Protein AF-A0A5M9K2C5-F1 (afdb_monomer_lite)

Sequence (295 aa):
MLMHTDPINPYPIPSIAGYKVSGKRFQQTQELLQVNREETEKIHGMSKRRREQFPAIVEVIEGIICTVPNIKEVIFCGGGNREGVLYLKLPPEIQATHPLLLFPSTFHTNTNFNNPQHPQATTKQLAQILASALPAGHPTTALFTPEILRYIVAHTWDDMANVANVNAARALHAPISGPVAGMPGLTHDVIAVLSLTIIYLHSIRRMIQSRCQIPNTQHPTPNLPSPFLREPSTTTTPRGKSSQTFSIQQICIDVFICLLSSPLLFMPPTPHQTTPSSQIQSNLLQSNPTNPTNP

Secondary structure (DSSP, 8-state):
-TTTT-SSSS-SS--STT-EEEHHHHT-HHHHHHHHHH--S--TT--HHHHHHHHHHHHHHHHHHHH-----EEE--S--HHHHHHHHTS-HHHHTS-GGGGS--HHHHSS-TT-TTHHHHHHHHHHHHHHHHSPTT-GGGGG--HHHHHHHHHHTTTTTTS-HHHHHHHHHHHHHHSTTTT-TT--HHHHHHHHHHHHHHHHHHHHHHHHHS-----PPPPP------------------------HHHHHHHHHHHHTT-GGG--PPPP-------SSSSSSS--PPP-----

Structure (mmCIF, N/CA/C/O backbone):
data_AF-A0A5M9K2C5-F1
#
_entry.id   AF-A0A5M9K2C5-F1
#
loop_
_atom_site.group_PDB
_atom_site.id
_atom_site.type_symbol
_atom_site.label_atom_id
_atom_site.label_alt_id
_atom_site.label_comp_id
_atom_site.label_asym_id
_atom_site.label_entity_id
_atom_site.label_seq_id
_atom_site.pdbx_PDB_ins_code
_atom_site.Cartn_x
_atom_site.Cartn_y
_atom_site.Cartn_z
_atom_site.occupancy
_atom_site.B_iso_or_equiv
_atom_site.auth_seq_id
_atom_site.auth_comp_id
_atom_site.auth_asym_id
_atom_site.auth_atom_id
_atom_site.pdbx_PDB_model_num
ATOM 1 N N . MET A 1 1 ? -7.628 2.446 14.443 1.00 90.62 1 MET A N 1
ATOM 2 C CA . MET A 1 1 ? -7.232 1.683 15.642 1.00 90.62 1 MET A CA 1
ATOM 3 C C . MET A 1 1 ? -5.917 0.977 15.462 1.00 90.62 1 MET A C 1
ATOM 5 O O . MET A 1 1 ? -4.954 1.480 16.005 1.00 90.62 1 MET A O 1
ATOM 9 N N . LEU A 1 2 ? -5.836 -0.076 14.646 1.00 94.00 2 LEU A N 1
ATOM 10 C CA . LEU A 1 2 ? -4.597 -0.848 14.465 1.00 94.00 2 LEU A CA 1
ATOM 11 C C . LEU A 1 2 ? -3.354 0.026 14.221 1.00 94.00 2 LEU A C 1
ATOM 13 O O . LEU A 1 2 ? -2.423 -0.027 15.010 1.00 94.00 2 LEU A O 1
ATOM 17 N N . MET A 1 3 ? -3.420 0.916 13.229 1.00 93.56 3 MET A N 1
ATOM 18 C CA . MET A 1 3 ? -2.350 1.867 12.897 1.00 93.56 3 MET A CA 1
ATOM 19 C C . MET A 1 3 ? -2.035 2.897 14.000 1.00 93.56 3 MET A C 1
ATOM 21 O O . MET A 1 3 ? -0.926 3.403 14.072 1.00 93.56 3 MET A O 1
ATOM 25 N N . HIS A 1 4 ? -3.009 3.242 14.847 1.00 92.31 4 HIS A N 1
ATOM 26 C CA . HIS A 1 4 ? -2.806 4.174 15.964 1.00 92.31 4 HIS A CA 1
ATOM 27 C C . HIS A 1 4 ? -2.077 3.500 17.133 1.00 92.31 4 HIS A C 1
ATOM 29 O O . HIS A 1 4 ? -1.272 4.130 17.803 1.00 92.31 4 HIS A O 1
ATOM 35 N N . THR A 1 5 ? -2.332 2.206 17.328 1.00 92.62 5 THR A N 1
ATOM 36 C CA . THR A 1 5 ? -1.684 1.347 18.330 1.00 92.62 5 THR A CA 1
ATOM 37 C C . THR A 1 5 ? -0.504 0.563 17.749 1.00 92.62 5 THR A C 1
ATOM 39 O O . THR A 1 5 ? -0.174 -0.516 18.239 1.00 92.62 5 THR A O 1
ATOM 42 N N . ASP A 1 6 ? 0.046 1.017 16.625 1.00 93.75 6 ASP A N 1
ATOM 43 C CA . ASP A 1 6 ? 1.167 0.348 15.975 1.00 93.75 6 ASP A CA 1
ATOM 44 C C . ASP A 1 6 ? 2.430 0.497 16.844 1.00 93.75 6 ASP A C 1
ATOM 46 O O . ASP A 1 6 ? 2.604 1.547 17.472 1.00 93.75 6 ASP A O 1
ATOM 50 N N . PRO A 1 7 ? 3.331 -0.505 16.894 1.00 92.25 7 PRO A N 1
ATOM 51 C CA . PRO A 1 7 ? 4.611 -0.365 17.589 1.00 92.25 7 PRO A CA 1
ATOM 52 C C . PRO A 1 7 ? 5.427 0.849 17.124 1.00 92.25 7 PRO A C 1
ATOM 54 O O . PRO A 1 7 ? 6.207 1.403 17.898 1.00 92.25 7 PRO A O 1
ATOM 57 N N . ILE A 1 8 ? 5.249 1.270 15.867 1.00 91.50 8 ILE A N 1
ATOM 58 C CA . ILE A 1 8 ? 5.825 2.500 15.331 1.00 91.50 8 ILE A CA 1
ATOM 59 C C . ILE A 1 8 ? 4.834 3.647 15.567 1.00 91.50 8 ILE A C 1
ATOM 61 O O . ILE A 1 8 ? 3.869 3.813 14.820 1.00 91.50 8 ILE A O 1
ATOM 65 N N . ASN A 1 9 ? 5.097 4.464 16.591 1.00 88.88 9 ASN A N 1
ATOM 66 C CA . ASN A 1 9 ? 4.255 5.600 16.969 1.00 88.88 9 ASN A CA 1
ATOM 67 C C . ASN A 1 9 ? 5.093 6.890 17.152 1.00 88.88 9 ASN A C 1
ATOM 69 O O . ASN A 1 9 ? 5.994 6.897 17.993 1.00 88.88 9 ASN A O 1
ATOM 73 N N . PRO A 1 10 ? 4.823 7.985 16.410 1.00 89.06 10 PRO A N 1
ATOM 74 C CA . PRO A 1 10 ? 3.800 8.110 15.374 1.00 89.06 10 PRO A CA 1
ATOM 75 C C . PRO A 1 10 ? 4.134 7.286 14.129 1.00 89.06 10 PRO A C 1
ATOM 77 O O . PRO A 1 10 ? 5.285 7.206 13.701 1.00 89.06 10 PRO A O 1
ATOM 80 N N . TYR A 1 11 ? 3.102 6.704 13.520 1.00 93.12 11 TYR A N 1
ATOM 81 C CA . TYR A 1 11 ? 3.268 5.948 12.286 1.00 93.12 11 TYR A CA 1
ATOM 82 C C . TYR A 1 11 ? 3.654 6.891 11.122 1.00 93.12 11 TYR A C 1
ATOM 84 O O . TYR A 1 11 ? 2.969 7.895 10.904 1.00 93.12 11 TYR A O 1
ATOM 92 N N . PRO A 1 12 ? 4.723 6.603 10.352 1.00 91.88 12 PRO A N 1
ATOM 93 C CA . PRO A 1 12 ? 5.366 7.593 9.481 1.00 91.88 12 PRO A CA 1
ATOM 94 C C . PRO A 1 12 ? 4.590 7.934 8.201 1.00 91.88 12 PRO A C 1
ATOM 96 O O . PRO A 1 12 ? 4.759 9.024 7.659 1.00 91.88 12 PRO A O 1
ATOM 99 N N . ILE A 1 13 ? 3.753 7.020 7.699 1.00 92.62 13 ILE A N 1
ATOM 100 C CA . ILE A 1 13 ? 2.930 7.237 6.499 1.00 92.62 13 ILE A CA 1
ATOM 101 C C . ILE A 1 13 ? 1.477 7.391 6.953 1.00 92.62 13 ILE A C 1
ATOM 103 O O . ILE A 1 13 ? 0.856 6.377 7.255 1.00 92.62 13 ILE A O 1
ATOM 107 N N . PRO A 1 14 ? 0.907 8.610 7.015 1.00 89.50 14 PRO A N 1
ATOM 108 C CA . PRO A 1 14 ? -0.419 8.872 7.582 1.00 89.50 14 PRO A CA 1
ATOM 109 C C . PRO A 1 14 ? -1.556 8.536 6.595 1.00 89.50 14 PRO A C 1
ATOM 111 O O . PRO A 1 14 ? -2.478 9.319 6.385 1.00 89.50 14 PRO A O 1
ATOM 114 N N . SER A 1 15 ? -1.485 7.365 5.964 1.00 90.00 15 SER A N 1
ATOM 115 C CA . SER A 1 15 ? -2.512 6.814 5.080 1.00 90.00 15 SER A CA 1
ATOM 116 C C . SER A 1 15 ? -2.893 5.420 5.560 1.00 90.00 15 SER A C 1
ATOM 118 O O . SER A 1 15 ? -2.053 4.682 6.057 1.00 90.00 15 SER A O 1
ATOM 120 N N . ILE A 1 16 ? -4.161 5.036 5.415 1.00 90.75 16 ILE A N 1
ATOM 121 C CA . ILE A 1 16 ? -4.579 3.649 5.675 1.00 90.75 16 ILE A CA 1
ATOM 122 C C . ILE A 1 16 ? -4.303 2.739 4.468 1.00 90.75 16 ILE A C 1
ATOM 124 O O . ILE A 1 16 ? -4.243 1.521 4.603 1.00 90.75 16 ILE A O 1
ATOM 128 N N . ALA A 1 17 ? -4.162 3.324 3.278 1.00 92.31 17 ALA A N 1
ATOM 129 C CA . ALA A 1 17 ? -4.001 2.594 2.032 1.00 92.31 17 ALA A CA 1
ATOM 130 C C . ALA A 1 17 ? -2.600 1.981 1.951 1.00 92.31 17 ALA A C 1
ATOM 132 O O . ALA A 1 17 ? -1.614 2.709 1.900 1.00 92.31 17 ALA A O 1
ATOM 133 N N . GLY A 1 18 ? -2.529 0.651 1.923 1.00 92.88 18 GLY A N 1
ATOM 134 C CA . GLY A 1 18 ? -1.266 -0.082 1.958 1.00 92.88 18 GLY A CA 1
ATOM 135 C C . GLY A 1 18 ? -0.733 -0.328 3.373 1.00 92.88 18 GLY A C 1
ATOM 136 O O . GLY A 1 18 ? 0.334 -0.933 3.511 1.00 92.88 18 GLY A O 1
ATOM 137 N N . TYR A 1 19 ? -1.462 0.090 4.419 1.00 95.06 19 TYR A N 1
ATOM 138 C CA . TYR A 1 19 ? -1.146 -0.286 5.795 1.00 95.06 19 TYR A CA 1
ATOM 139 C C . TYR A 1 19 ? -1.334 -1.792 5.974 1.00 95.06 19 TYR A C 1
ATOM 141 O O . TYR A 1 19 ? -2.310 -2.374 5.497 1.00 95.06 19 TYR A O 1
ATOM 149 N N . LYS A 1 20 ? -0.392 -2.423 6.667 1.00 94.75 20 LYS A N 1
ATOM 150 C CA . LYS A 1 20 ? -0.266 -3.874 6.748 1.00 94.75 20 LYS A CA 1
ATOM 151 C C . LYS A 1 20 ? -0.064 -4.297 8.189 1.00 94.75 20 LYS A C 1
ATOM 153 O O . LYS A 1 20 ? 0.695 -3.664 8.917 1.00 94.75 20 LYS A O 1
ATOM 158 N N . VAL A 1 21 ? -0.733 -5.371 8.592 1.00 95.75 21 VAL A N 1
ATOM 159 C CA . VAL A 1 21 ? -0.671 -5.888 9.958 1.00 95.75 21 VAL A CA 1
ATOM 160 C C . VAL A 1 21 ? -0.713 -7.411 9.963 1.00 95.75 21 VAL A C 1
ATOM 162 O O . VAL A 1 21 ? -1.379 -8.030 9.133 1.00 95.75 21 VAL A O 1
ATOM 165 N N . SER A 1 22 ? -0.014 -8.034 10.913 1.00 95.94 22 SER A N 1
ATOM 166 C CA . SER A 1 22 ? -0.066 -9.490 11.069 1.00 95.94 22 SER A CA 1
ATOM 167 C C . SER A 1 22 ? -1.475 -9.955 11.443 1.00 95.94 22 SER A C 1
ATOM 169 O O . SER A 1 22 ? -2.203 -9.269 12.164 1.00 95.94 22 SER A O 1
ATOM 171 N N . GLY A 1 23 ? -1.844 -11.160 11.013 1.00 95.94 23 GLY A N 1
ATOM 172 C CA . GLY A 1 23 ? -3.128 -11.756 11.373 1.00 95.94 23 GLY A CA 1
ATOM 173 C C . GLY A 1 23 ? -3.291 -11.938 12.882 1.00 95.94 23 GLY A C 1
ATOM 174 O O . GLY A 1 23 ? -4.359 -11.661 13.411 1.00 95.94 23 GLY A O 1
ATOM 175 N N . LYS A 1 24 ? -2.204 -12.268 13.598 1.00 95.00 24 LYS A N 1
ATOM 176 C CA . LYS A 1 24 ? -2.200 -12.340 15.070 1.00 95.00 24 LYS A CA 1
ATOM 177 C C . LYS A 1 24 ? -2.639 -11.023 15.709 1.00 95.00 24 LYS A C 1
ATOM 179 O O . LYS A 1 24 ? -3.473 -11.035 16.603 1.00 95.00 24 LYS A O 1
ATOM 184 N N . ARG A 1 25 ? -2.104 -9.891 15.237 1.00 95.00 25 ARG A N 1
ATOM 185 C CA . ARG A 1 25 ? -2.480 -8.557 15.732 1.00 95.00 25 ARG A CA 1
ATOM 186 C C . ARG A 1 25 ? -3.894 -8.173 15.298 1.00 95.00 25 ARG A C 1
ATOM 188 O O . ARG A 1 25 ? -4.640 -7.601 16.083 1.00 95.00 25 ARG A O 1
ATOM 195 N N . PHE A 1 26 ? -4.284 -8.521 14.074 1.00 95.62 26 PHE A N 1
ATOM 196 C CA . PHE A 1 26 ? -5.637 -8.285 13.570 1.00 95.62 26 PHE A CA 1
ATOM 197 C C . PHE A 1 26 ? -6.718 -9.009 14.395 1.00 95.62 26 PHE A C 1
ATOM 199 O O . PHE A 1 26 ? -7.805 -8.471 14.578 1.00 95.62 26 PHE A O 1
ATOM 206 N N . GLN A 1 27 ? -6.399 -10.187 14.939 1.00 94.88 27 GLN A N 1
ATOM 207 C CA . GLN A 1 27 ? -7.296 -10.994 15.772 1.00 94.88 27 GLN A CA 1
ATOM 208 C C . GLN A 1 27 ? -7.480 -10.469 17.205 1.00 94.88 27 GLN A C 1
ATOM 210 O O . GLN A 1 27 ? -8.361 -10.944 17.915 1.00 94.88 27 GLN A O 1
ATOM 215 N N . GLN A 1 28 ? -6.694 -9.483 17.650 1.00 94.94 28 GLN A N 1
ATOM 216 C CA . GLN A 1 28 ? -6.790 -8.907 19.000 1.00 94.94 28 GLN A CA 1
ATOM 217 C C . GLN A 1 28 ? -7.938 -7.885 19.106 1.00 94.94 28 GLN A C 1
ATOM 219 O O . GLN A 1 28 ? -7.750 -6.742 19.520 1.00 94.94 28 GLN A O 1
ATOM 224 N N . THR A 1 29 ? -9.149 -8.283 18.718 1.00 95.25 29 THR A N 1
ATOM 225 C CA . THR A 1 29 ? -10.328 -7.405 18.631 1.00 95.25 29 THR A CA 1
ATOM 226 C C . THR A 1 29 ? -10.722 -6.788 19.972 1.00 95.25 29 THR A C 1
ATOM 228 O O . THR A 1 29 ? -11.057 -5.604 20.032 1.00 95.25 29 THR A O 1
ATOM 231 N N . GLN A 1 30 ? -10.611 -7.552 21.059 1.00 95.31 30 GLN A N 1
ATOM 232 C CA . GLN A 1 30 ? -10.948 -7.098 22.411 1.00 95.31 30 GLN A CA 1
ATOM 233 C C . GLN A 1 30 ? -10.037 -5.964 22.902 1.00 95.31 30 GLN A C 1
ATOM 235 O O . GLN A 1 30 ? -10.519 -4.998 23.495 1.00 95.31 30 GLN A O 1
ATOM 240 N N . GLU A 1 31 ? -8.743 -6.027 22.580 1.00 94.69 31 GLU A N 1
ATOM 241 C CA . GLU A 1 31 ? -7.795 -4.944 22.868 1.00 94.69 31 GLU A CA 1
ATOM 242 C C . GLU A 1 31 ? -8.171 -3.676 22.087 1.00 94.69 31 GLU A C 1
ATOM 244 O O . GLU A 1 31 ? -8.227 -2.584 22.647 1.00 94.69 31 GLU A O 1
ATOM 249 N N . LEU A 1 32 ? -8.525 -3.812 20.804 1.00 94.12 32 LEU A N 1
ATOM 250 C CA . LEU A 1 32 ? -8.940 -2.670 19.983 1.00 94.12 32 LEU A CA 1
ATOM 251 C C . LEU A 1 32 ? -10.232 -2.017 20.498 1.00 94.12 32 LEU A C 1
ATOM 253 O O . LEU A 1 32 ? -10.372 -0.793 20.429 1.00 94.12 32 LEU A O 1
ATOM 257 N N . LEU A 1 33 ? -11.180 -2.814 21.004 1.00 95.25 33 LEU A N 1
ATOM 258 C CA . LEU A 1 33 ? -12.396 -2.309 21.646 1.00 95.25 33 LEU A CA 1
ATOM 259 C C . LEU A 1 33 ? -12.082 -1.545 22.930 1.00 95.25 33 LEU A C 1
ATOM 261 O O . LEU A 1 33 ? -12.691 -0.503 23.174 1.00 95.25 33 LEU A O 1
ATOM 265 N N . GLN A 1 34 ? -11.151 -2.055 23.737 1.00 95.56 34 GLN A N 1
ATOM 266 C CA . GLN A 1 34 ? -10.700 -1.386 24.952 1.00 95.56 34 GLN A CA 1
ATOM 267 C C . GLN A 1 34 ? -10.079 -0.026 24.630 1.00 95.56 34 GLN A C 1
ATOM 269 O O . GLN A 1 34 ? -10.550 0.984 25.149 1.00 95.56 34 GLN A O 1
ATOM 274 N N . VAL A 1 35 ? -9.152 0.019 23.671 1.00 93.06 35 VAL A N 1
ATOM 275 C CA . VAL A 1 35 ? -8.555 1.274 23.190 1.00 93.06 35 VAL A CA 1
ATOM 276 C C . VAL A 1 35 ? -9.630 2.242 22.686 1.00 93.06 35 VAL A C 1
ATOM 278 O O . VAL A 1 35 ? -9.571 3.429 22.974 1.00 93.06 35 VAL A O 1
ATOM 281 N N . ASN A 1 36 ? -10.676 1.774 21.994 1.00 94.25 36 ASN A N 1
ATOM 282 C CA . ASN A 1 36 ? -11.760 2.662 21.542 1.00 94.25 36 ASN A CA 1
ATOM 283 C C . ASN A 1 36 ? -12.568 3.297 22.675 1.00 94.25 36 ASN A C 1
ATOM 285 O O . ASN A 1 36 ? -13.118 4.381 22.477 1.00 94.25 36 ASN A O 1
ATOM 289 N N . ARG A 1 37 ? -12.664 2.624 23.826 1.00 93.19 37 ARG A N 1
ATOM 290 C CA . ARG A 1 37 ? -13.353 3.144 25.013 1.00 93.19 37 ARG A CA 1
ATOM 291 C C . ARG A 1 37 ? -12.476 4.103 25.810 1.00 93.19 37 ARG A C 1
ATOM 293 O O . ARG A 1 37 ? -12.989 5.099 26.305 1.00 93.19 37 ARG A O 1
ATOM 300 N N . GLU A 1 38 ? -11.195 3.780 25.944 1.00 93.94 38 GLU A N 1
ATOM 301 C CA . GLU A 1 38 ? -10.252 4.518 26.789 1.00 93.94 38 GLU A CA 1
ATOM 302 C C . GLU A 1 38 ? -9.684 5.759 26.092 1.00 93.94 38 GLU A C 1
ATOM 304 O O . GLU A 1 38 ? -9.460 6.777 26.744 1.00 93.94 38 GLU A O 1
ATOM 309 N N . GLU A 1 39 ? -9.505 5.710 24.769 1.00 91.12 39 GLU A N 1
ATOM 310 C CA . GLU A 1 39 ? -8.891 6.800 24.016 1.00 91.12 39 GLU A CA 1
ATOM 311 C C . GLU A 1 39 ? -9.847 7.996 23.885 1.00 91.12 39 GLU A C 1
ATOM 313 O O . GLU A 1 39 ? -10.824 7.996 23.120 1.00 91.12 39 GLU A O 1
ATOM 318 N N . THR A 1 40 ? -9.564 9.054 24.639 1.00 86.31 40 THR A N 1
ATOM 319 C CA . THR A 1 40 ? -10.330 10.307 24.614 1.00 86.31 40 THR A CA 1
ATOM 320 C C . THR A 1 40 ? -9.865 11.240 23.498 1.00 86.31 40 THR A C 1
ATOM 322 O O . THR A 1 40 ? -10.685 11.982 22.943 1.00 86.31 40 THR A O 1
ATOM 325 N N . GLU A 1 41 ? -8.589 11.148 23.116 1.00 87.12 41 GLU A N 1
ATOM 326 C CA . GLU A 1 41 ? -7.946 12.008 22.129 1.00 87.12 41 GLU A CA 1
ATOM 327 C C . GLU A 1 41 ? -8.405 11.747 20.687 1.00 87.12 41 GLU A C 1
ATOM 329 O O . GLU A 1 41 ? -9.047 10.750 20.323 1.00 87.12 41 GLU A O 1
ATOM 334 N N . LYS A 1 42 ? -8.089 12.710 19.816 1.00 87.69 42 LYS A N 1
ATOM 335 C CA . LYS A 1 42 ? -8.415 12.620 18.393 1.00 87.69 42 LYS A CA 1
ATOM 336 C C . LYS A 1 42 ? -7.487 11.628 17.693 1.00 87.69 42 LYS A C 1
ATOM 338 O O . LYS A 1 42 ? -6.368 11.955 17.310 1.00 87.69 42 LYS A O 1
ATOM 343 N N . ILE A 1 43 ? -8.025 10.457 17.382 1.00 88.69 43 ILE A N 1
ATOM 344 C CA . ILE A 1 43 ? -7.345 9.463 16.549 1.00 88.69 43 ILE A CA 1
ATOM 345 C C . I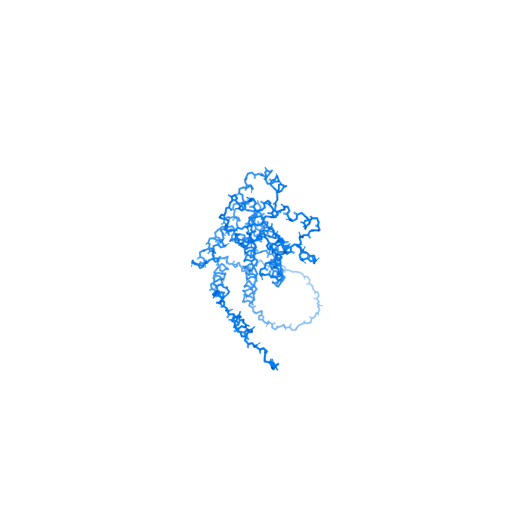LE A 1 43 ? -7.362 9.907 15.079 1.00 88.69 43 ILE A C 1
ATOM 347 O O . ILE A 1 43 ? -8.421 10.160 14.490 1.00 88.69 43 ILE A O 1
ATOM 351 N N . HIS A 1 44 ? -6.183 9.979 14.457 1.00 85.56 44 HIS A N 1
ATOM 352 C CA . HIS A 1 44 ? -6.056 10.322 13.041 1.00 85.56 44 HIS A CA 1
ATOM 353 C C . HIS A 1 44 ? -6.872 9.359 12.156 1.00 85.56 44 HIS A C 1
ATOM 355 O O . HIS A 1 44 ? -6.884 8.147 12.363 1.00 85.56 44 HIS A O 1
ATOM 361 N N . GLY A 1 45 ? -7.601 9.901 11.175 1.00 83.44 45 GLY A N 1
ATOM 362 C CA . GLY A 1 45 ? -8.442 9.107 10.271 1.00 83.44 45 GLY A CA 1
ATOM 363 C C . GLY A 1 45 ? -9.719 8.514 10.893 1.00 83.44 45 GLY A C 1
ATOM 364 O O . GLY A 1 45 ? -10.453 7.801 10.202 1.00 83.44 45 GLY A O 1
ATOM 365 N N . MET A 1 46 ? -10.040 8.809 12.159 1.00 88.31 46 MET A N 1
ATOM 366 C CA . MET A 1 46 ? -11.278 8.361 12.807 1.00 88.31 46 MET A CA 1
ATOM 367 C C . MET A 1 46 ? -12.152 9.532 13.261 1.00 88.31 46 MET A C 1
ATOM 369 O O . MET A 1 46 ? -11.828 10.262 14.192 1.00 88.31 46 MET A O 1
ATOM 373 N N . SER A 1 47 ? -13.309 9.694 12.614 1.00 90.25 47 SER A N 1
ATOM 374 C CA . SER A 1 47 ? -14.338 10.632 13.072 1.00 90.25 47 SER A CA 1
ATOM 375 C C . SER A 1 47 ? -15.092 10.087 14.287 1.00 90.25 47 SER A C 1
ATOM 377 O O . SER A 1 47 ? -15.099 8.878 14.527 1.00 90.25 47 SER A O 1
ATOM 379 N N . LYS A 1 48 ? -15.805 10.964 15.009 1.00 90.88 48 LYS A N 1
ATOM 380 C CA . LYS A 1 48 ? -16.688 10.566 16.120 1.00 90.88 48 LYS A CA 1
ATOM 381 C C . LYS A 1 48 ? -17.687 9.484 15.691 1.00 90.88 48 LYS A C 1
ATOM 383 O O . LYS A 1 48 ? -17.747 8.433 16.314 1.00 90.88 48 LYS A O 1
ATOM 388 N N . ARG A 1 49 ? -18.339 9.677 14.537 1.00 93.12 49 ARG A N 1
ATOM 389 C CA . ARG A 1 49 ? -19.252 8.687 13.941 1.00 93.12 49 ARG A CA 1
ATOM 390 C C . ARG A 1 49 ? -18.582 7.325 13.722 1.00 93.12 49 ARG A C 1
ATOM 392 O O . ARG A 1 49 ? -19.177 6.295 14.002 1.00 93.12 49 ARG A O 1
ATOM 399 N N . ARG A 1 50 ? -17.338 7.302 13.222 1.00 91.31 50 ARG A N 1
ATOM 400 C CA . ARG A 1 50 ? -16.601 6.046 12.996 1.00 91.31 50 ARG A CA 1
ATOM 401 C C . ARG A 1 50 ? -16.235 5.356 14.316 1.00 91.31 50 ARG A C 1
ATOM 403 O O . ARG A 1 50 ? -16.262 4.133 14.359 1.00 91.31 50 ARG A O 1
ATOM 410 N N . ARG A 1 51 ? -15.942 6.119 15.378 1.00 93.12 51 ARG A N 1
ATOM 411 C CA . ARG A 1 51 ? -15.710 5.579 16.732 1.00 93.12 51 ARG A CA 1
ATOM 412 C C . ARG A 1 51 ? -16.959 4.959 17.344 1.00 93.12 51 ARG A C 1
ATOM 414 O O . ARG A 1 51 ? -16.874 3.878 17.914 1.00 93.12 51 ARG A O 1
ATOM 421 N N . GLU A 1 52 ? -18.107 5.610 17.181 1.00 94.19 52 GLU A N 1
ATOM 422 C CA . GLU A 1 52 ? -19.405 5.103 17.652 1.00 94.19 52 GLU A CA 1
ATOM 423 C C . GLU A 1 52 ? -19.789 3.789 16.954 1.00 94.19 52 GLU A C 1
ATOM 425 O O . GLU A 1 52 ? -20.336 2.889 17.580 1.00 94.19 52 GLU A O 1
ATOM 430 N N . GLN A 1 53 ? -19.449 3.650 15.669 1.00 95.44 53 GLN A N 1
ATOM 431 C CA . GLN A 1 53 ? -19.703 2.441 14.877 1.00 95.44 53 GLN A CA 1
ATOM 432 C C . GLN A 1 53 ? -18.654 1.338 15.074 1.00 95.44 53 GLN A C 1
ATOM 434 O O . GLN A 1 53 ? -18.862 0.214 14.620 1.00 95.44 53 GLN A O 1
ATOM 439 N N . PHE A 1 54 ? -17.527 1.634 15.726 1.00 94.94 54 PHE A N 1
ATOM 440 C CA . PHE A 1 54 ? -16.405 0.704 15.842 1.00 94.94 54 PHE A CA 1
ATOM 441 C C . PHE A 1 54 ? -16.774 -0.643 16.492 1.00 94.94 54 PHE A C 1
ATOM 443 O O . PHE A 1 54 ? -16.340 -1.662 15.959 1.00 94.94 54 PHE A O 1
ATOM 450 N N . PRO A 1 55 ? -17.623 -0.709 17.540 1.00 96.19 55 PRO A N 1
ATOM 451 C CA . PRO A 1 55 ? -18.062 -1.990 18.095 1.00 96.19 55 PRO A CA 1
ATOM 452 C C . PRO A 1 55 ? -18.781 -2.888 17.080 1.00 96.19 55 PRO A C 1
ATOM 454 O O . PRO A 1 55 ? -18.493 -4.075 17.002 1.00 96.19 55 PRO A O 1
ATOM 457 N N . ALA A 1 56 ? -19.644 -2.316 16.234 1.00 97.00 56 ALA A N 1
ATOM 458 C CA . ALA A 1 56 ? -20.323 -3.073 15.182 1.00 97.00 56 ALA A CA 1
ATOM 459 C C . ALA A 1 56 ? -19.351 -3.554 14.090 1.00 97.00 56 ALA A C 1
ATOM 461 O O . ALA A 1 56 ? -19.526 -4.630 13.529 1.00 97.00 56 ALA A O 1
ATOM 462 N N . ILE A 1 57 ? -18.308 -2.770 13.794 1.00 94.38 57 ILE A N 1
ATOM 463 C CA . ILE A 1 57 ? -17.245 -3.180 12.864 1.00 94.38 57 ILE A CA 1
ATOM 464 C C . ILE A 1 57 ? -16.475 -4.378 13.430 1.00 94.38 57 ILE A C 1
ATOM 466 O O . ILE A 1 57 ? -16.151 -5.297 12.681 1.00 94.38 57 ILE A O 1
ATOM 470 N N . VAL A 1 58 ? -16.191 -4.376 14.735 1.00 96.25 58 VAL A N 1
ATOM 471 C CA . VAL A 1 58 ? -15.488 -5.479 15.397 1.00 96.25 58 VAL A CA 1
ATOM 472 C C . VAL A 1 58 ? -16.288 -6.776 15.325 1.00 96.25 58 VAL A C 1
ATOM 474 O O . VAL A 1 58 ? -15.706 -7.786 14.953 1.00 96.25 58 VAL A O 1
ATOM 477 N N . GLU A 1 59 ? -17.601 -6.741 15.550 1.00 97.12 59 GLU A N 1
ATOM 478 C CA . GLU A 1 59 ? -18.467 -7.925 15.420 1.00 97.12 59 GLU A CA 1
ATOM 479 C C . GLU A 1 59 ? -18.350 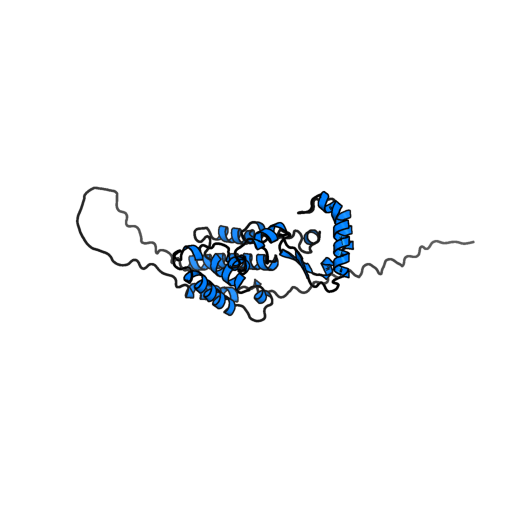-8.580 14.030 1.00 97.12 59 GLU A C 1
ATOM 481 O O . GLU A 1 59 ? -18.192 -9.792 13.888 1.00 97.12 59 GLU A O 1
ATOM 486 N N . VAL A 1 60 ? -18.344 -7.763 12.970 1.00 96.56 60 VAL A N 1
ATOM 487 C CA . VAL A 1 60 ? -18.156 -8.255 11.595 1.00 96.56 60 VAL A CA 1
ATOM 488 C C . VAL A 1 60 ? -16.765 -8.868 11.411 1.00 96.56 60 VAL A C 1
ATOM 490 O O . VAL A 1 60 ? -16.627 -9.909 10.768 1.00 96.56 60 VAL A O 1
ATOM 493 N N . ILE A 1 61 ? -15.728 -8.238 11.970 1.00 95.19 61 ILE A N 1
ATOM 494 C CA . ILE A 1 61 ? -14.355 -8.753 11.914 1.00 95.19 61 ILE A CA 1
ATOM 495 C C . ILE A 1 61 ? -14.245 -10.092 12.653 1.00 95.19 61 ILE A C 1
ATOM 497 O O . ILE A 1 61 ? -13.601 -11.005 12.139 1.00 95.19 61 ILE A O 1
ATOM 501 N N . GLU A 1 62 ? -14.894 -10.244 13.806 1.00 96.00 62 GLU A N 1
ATOM 502 C CA . GLU A 1 62 ? -14.936 -11.505 14.553 1.00 96.00 62 GLU A CA 1
ATOM 503 C C . GLU A 1 62 ? -15.612 -12.609 13.730 1.00 96.00 62 GLU A C 1
ATOM 505 O O . GLU A 1 62 ? -15.041 -13.690 13.585 1.00 96.00 62 GLU A O 1
ATOM 510 N N . GLY A 1 63 ? -16.730 -12.312 13.058 1.00 96.88 63 GLY A N 1
ATOM 511 C CA . GLY A 1 63 ? -17.352 -13.239 12.105 1.00 96.88 63 GLY A CA 1
ATOM 512 C C . GLY A 1 63 ? -16.417 -13.660 10.959 1.00 96.88 63 GLY A C 1
ATOM 513 O O . GLY A 1 63 ? -16.363 -14.840 10.592 1.00 96.88 63 GLY A O 1
ATOM 514 N N . ILE A 1 64 ? -15.622 -12.725 10.420 1.00 95.06 64 ILE A N 1
ATOM 515 C CA . ILE A 1 64 ? -14.605 -13.021 9.394 1.00 95.06 64 ILE A CA 1
ATOM 516 C C . ILE A 1 64 ? -13.511 -13.931 9.958 1.00 95.06 64 ILE A C 1
ATOM 518 O O . ILE A 1 64 ? -13.148 -14.907 9.305 1.00 95.06 64 ILE A O 1
ATOM 522 N N . ILE A 1 65 ? -13.002 -13.645 11.158 1.00 95.25 65 ILE A N 1
ATOM 523 C CA . ILE A 1 65 ? -11.963 -14.448 11.819 1.00 95.25 65 ILE A CA 1
ATOM 524 C C . ILE A 1 65 ? -12.471 -15.869 12.093 1.00 95.25 65 ILE A C 1
ATOM 526 O O . ILE A 1 65 ? -11.746 -16.831 11.846 1.00 95.25 65 ILE A O 1
ATOM 530 N N . CYS A 1 66 ? -13.721 -16.022 12.541 1.00 95.31 66 CYS A N 1
ATOM 531 C CA . CYS A 1 66 ? -14.343 -17.332 12.740 1.00 95.31 66 CYS A CA 1
ATOM 532 C C . CYS A 1 66 ? -14.466 -18.121 11.429 1.00 95.31 66 CYS A C 1
ATOM 534 O O . CYS A 1 66 ? -14.278 -19.335 11.418 1.00 95.31 66 CYS A O 1
ATOM 536 N N . THR A 1 67 ? -14.758 -17.434 10.323 1.00 96.56 67 THR A N 1
ATOM 537 C CA . THR A 1 67 ? -14.914 -18.061 9.000 1.00 96.56 67 THR A CA 1
ATOM 538 C C . THR A 1 67 ? -13.563 -18.393 8.356 1.00 96.56 67 THR A C 1
ATOM 540 O O . THR A 1 67 ? -13.426 -19.401 7.664 1.00 96.56 67 THR A O 1
ATOM 543 N N . VAL A 1 68 ? -12.548 -17.556 8.585 1.00 93.94 68 VAL A N 1
ATOM 544 C CA . VAL A 1 68 ? -11.198 -17.685 8.025 1.00 93.94 68 VAL A CA 1
ATOM 545 C C . VAL A 1 68 ? -10.182 -17.627 9.174 1.00 93.94 68 VAL A C 1
ATOM 547 O O . VAL A 1 68 ? -9.605 -16.574 9.440 1.00 93.94 68 VAL A O 1
ATOM 550 N N . PRO A 1 69 ? -9.916 -18.749 9.867 1.00 86.31 69 PRO A N 1
ATOM 551 C CA . PRO A 1 69 ? -9.099 -18.732 11.084 1.00 86.31 69 PRO A CA 1
ATOM 552 C C . PRO A 1 69 ? -7.603 -18.499 10.815 1.00 86.31 69 PRO A C 1
ATOM 554 O O . PRO A 1 69 ? -6.888 -17.943 11.647 1.00 86.31 69 PRO A O 1
ATOM 557 N N . ASN A 1 70 ? -7.112 -18.882 9.632 1.00 93.75 70 ASN A N 1
ATOM 558 C CA . ASN A 1 70 ? -5.686 -18.866 9.286 1.00 93.75 70 ASN A CA 1
ATOM 559 C C . ASN A 1 70 ? -5.257 -17.591 8.539 1.00 93.75 70 ASN A C 1
ATOM 561 O O . ASN A 1 70 ? -4.570 -17.655 7.515 1.00 93.75 70 ASN A O 1
ATOM 565 N N . ILE A 1 71 ? -5.659 -16.421 9.038 1.00 95.50 71 ILE A N 1
ATOM 566 C CA . ILE A 1 71 ? -5.224 -15.130 8.487 1.00 95.50 71 ILE A CA 1
ATOM 567 C C . ILE A 1 71 ? -3.747 -14.928 8.837 1.00 95.50 71 ILE A C 1
ATOM 569 O O . ILE A 1 71 ? -3.381 -14.831 10.006 1.00 95.50 71 ILE A O 1
ATOM 573 N N . LYS A 1 72 ? -2.878 -14.859 7.824 1.00 95.88 72 LYS A N 1
ATOM 574 C CA . LYS A 1 72 ? -1.446 -14.569 8.020 1.00 95.88 72 LYS A CA 1
ATOM 575 C C . LYS A 1 72 ? -1.190 -13.075 8.176 1.00 95.88 72 LYS A C 1
ATOM 577 O O . LYS A 1 72 ? -0.426 -12.657 9.043 1.00 95.88 72 LYS A O 1
ATOM 582 N N . GLU A 1 73 ? -1.843 -12.284 7.340 1.00 95.38 73 GLU A N 1
ATOM 583 C CA . GLU A 1 73 ? -1.615 -10.854 7.201 1.00 95.38 73 GLU A CA 1
ATOM 584 C C . GLU A 1 73 ? -2.872 -10.191 6.639 1.00 95.38 73 GLU A C 1
ATOM 586 O O . GLU A 1 73 ? -3.611 -10.805 5.868 1.00 95.38 73 GLU A O 1
ATOM 591 N N . VAL A 1 74 ? -3.105 -8.943 7.036 1.00 95.56 74 VAL A N 1
ATOM 592 C CA . VAL A 1 74 ? -4.180 -8.096 6.522 1.00 95.56 74 VAL A CA 1
ATOM 593 C C . VAL A 1 74 ? -3.565 -6.825 5.961 1.00 95.56 74 VAL A C 1
ATOM 595 O O . VAL A 1 74 ? -2.799 -6.143 6.643 1.00 95.56 74 VAL A O 1
ATOM 598 N N . ILE A 1 75 ? -3.924 -6.507 4.719 1.00 94.81 75 ILE A N 1
ATOM 599 C CA . ILE A 1 75 ? -3.524 -5.280 4.032 1.00 94.81 75 ILE A CA 1
ATOM 600 C C . ILE A 1 75 ? -4.777 -4.433 3.834 1.00 94.81 75 ILE A C 1
ATOM 602 O O . ILE A 1 75 ? -5.761 -4.881 3.246 1.00 94.81 75 ILE A O 1
ATOM 606 N N . PHE A 1 76 ? -4.744 -3.203 4.330 1.00 93.75 76 PHE A N 1
ATOM 607 C CA . PHE A 1 76 ? -5.844 -2.263 4.201 1.00 93.75 76 PHE A CA 1
ATOM 608 C C . PHE A 1 76 ? -5.784 -1.559 2.846 1.00 93.75 76 PHE A C 1
ATOM 610 O O . PHE A 1 76 ? -4.751 -1.032 2.433 1.00 93.75 76 PHE A O 1
ATOM 617 N N . CYS A 1 77 ? -6.913 -1.535 2.145 1.00 90.44 77 CYS A N 1
ATOM 618 C CA . CYS A 1 77 ? -7.053 -0.832 0.878 1.00 90.44 77 CYS A CA 1
ATOM 619 C C . CYS A 1 77 ? -7.581 0.596 1.092 1.00 90.44 77 CYS A C 1
ATOM 621 O O . CYS A 1 77 ? -8.371 0.859 1.998 1.00 90.44 77 CYS A O 1
ATOM 623 N N . GLY A 1 78 ? -7.128 1.529 0.248 1.00 85.62 78 GLY A N 1
ATOM 624 C CA . GLY A 1 78 ? -7.664 2.895 0.195 1.00 85.62 78 GLY A CA 1
ATOM 625 C C . GLY A 1 78 ? -8.861 3.058 -0.743 1.00 85.62 78 GLY A C 1
ATOM 626 O O . GLY A 1 78 ? -9.652 3.980 -0.568 1.00 85.62 78 GLY A O 1
ATOM 627 N N . GLY A 1 79 ? -8.981 2.174 -1.738 1.00 86.69 79 GLY A N 1
ATOM 628 C CA . GLY A 1 79 ? -10.085 2.159 -2.695 1.00 86.69 79 GLY A CA 1
ATOM 629 C C . GLY A 1 79 ? -11.246 1.286 -2.227 1.00 86.69 79 GLY A C 1
ATOM 630 O O . GLY A 1 79 ? -11.071 0.372 -1.425 1.00 86.69 79 GLY A O 1
ATOM 631 N N . GLY A 1 80 ? -12.434 1.556 -2.753 1.00 90.81 80 GLY A N 1
ATOM 632 C CA . GLY A 1 80 ? -13.633 0.761 -2.533 1.00 90.81 80 GLY A CA 1
ATOM 633 C C . GLY A 1 80 ? -14.459 0.627 -3.808 1.00 90.81 80 GLY A C 1
ATOM 634 O O . GLY A 1 80 ? -13.945 0.637 -4.926 1.00 90.81 80 GLY A O 1
ATOM 635 N N . ASN A 1 81 ? -15.777 0.508 -3.645 1.00 94.88 81 ASN A N 1
ATOM 636 C CA . ASN A 1 81 ? -16.681 0.218 -4.761 1.00 94.88 81 ASN A CA 1
ATOM 637 C C . ASN A 1 81 ? -16.653 1.287 -5.862 1.00 94.88 81 ASN A C 1
ATOM 639 O O . ASN A 1 81 ? -16.833 0.960 -7.031 1.00 94.88 81 ASN A O 1
ATOM 643 N N . ARG A 1 82 ? -16.423 2.560 -5.518 1.00 94.56 82 ARG A N 1
ATOM 644 C CA . ARG A 1 82 ? -16.381 3.646 -6.512 1.00 94.56 82 ARG A CA 1
ATOM 645 C C . ARG A 1 82 ? -15.183 3.492 -7.439 1.00 94.56 82 ARG A C 1
ATOM 647 O O . ARG A 1 82 ? -15.335 3.567 -8.653 1.00 94.56 82 ARG A O 1
ATOM 654 N N . GLU A 1 83 ? -14.018 3.236 -6.861 1.00 92.00 83 GLU A N 1
ATOM 655 C CA . GLU A 1 83 ? -12.776 2.978 -7.577 1.00 92.00 83 GLU A CA 1
ATOM 656 C C . GLU A 1 83 ? -12.898 1.692 -8.405 1.00 92.00 83 GLU A C 1
ATOM 658 O O . GLU A 1 83 ? -12.488 1.680 -9.562 1.00 92.00 83 GLU A O 1
ATOM 663 N N . GLY A 1 84 ? -13.559 0.658 -7.873 1.00 93.25 84 GLY A N 1
ATOM 664 C CA . GLY A 1 84 ? -13.874 -0.567 -8.615 1.00 93.25 84 GLY A CA 1
ATOM 665 C C . GLY A 1 84 ? -14.750 -0.317 -9.848 1.00 93.25 84 GLY A C 1
ATOM 666 O O . GLY A 1 84 ? -14.431 -0.782 -10.937 1.00 93.25 84 GLY A O 1
ATOM 667 N N . VAL A 1 85 ? -15.817 0.479 -9.722 1.00 96.25 85 VAL A N 1
ATOM 668 C CA . VAL A 1 85 ? -16.675 0.843 -10.866 1.00 96.25 85 VAL A CA 1
ATOM 669 C C . VAL A 1 85 ? -15.912 1.667 -11.905 1.00 96.25 85 VAL A C 1
ATOM 671 O O . VAL A 1 85 ? -16.125 1.483 -13.101 1.00 96.25 85 VAL A O 1
ATOM 674 N N . LEU A 1 86 ? -15.026 2.570 -11.478 1.00 93.88 86 LEU A N 1
ATOM 675 C CA . LEU A 1 86 ? -14.170 3.321 -12.400 1.00 93.88 86 LEU A CA 1
ATOM 676 C C . LEU A 1 86 ? -13.171 2.407 -13.114 1.00 93.88 86 LEU A C 1
ATOM 678 O O . LEU A 1 86 ? -12.999 2.544 -14.321 1.00 93.88 86 LEU A O 1
ATOM 682 N N . TYR A 1 87 ? -12.576 1.450 -12.400 1.00 93.31 87 TYR A N 1
ATOM 683 C CA . TYR A 1 87 ? -11.667 0.462 -12.976 1.00 93.31 87 TYR A CA 1
ATOM 684 C C . TYR A 1 87 ? -12.344 -0.358 -14.082 1.00 93.31 87 TYR A C 1
ATOM 686 O O . TYR A 1 87 ? -11.778 -0.507 -15.161 1.00 93.31 87 TYR A O 1
ATOM 694 N N . LEU A 1 88 ? -13.595 -0.784 -13.874 1.00 94.94 88 LEU A N 1
ATOM 695 C CA . LEU A 1 88 ? -14.374 -1.526 -14.877 1.00 94.94 88 LEU A CA 1
ATOM 696 C C . LEU A 1 88 ? -14.669 -0.727 -16.158 1.00 94.94 88 LEU A C 1
ATOM 698 O O . LEU A 1 88 ? -14.996 -1.320 -17.183 1.00 94.94 88 LEU A O 1
ATOM 702 N N . LYS A 1 89 ? -14.572 0.607 -16.115 1.00 96.12 89 LYS A N 1
ATOM 703 C CA . LYS A 1 89 ? -14.756 1.478 -17.287 1.00 96.12 89 LYS A CA 1
ATOM 704 C C . LYS A 1 89 ? -13.470 1.705 -18.083 1.00 96.12 89 LYS A C 1
ATOM 706 O O . LYS A 1 89 ? -13.533 2.310 -19.151 1.00 96.12 89 LYS A O 1
ATOM 711 N N . LEU A 1 90 ? -12.314 1.286 -17.568 1.00 94.31 90 LEU A N 1
ATOM 712 C CA . LEU A 1 90 ? -11.040 1.454 -18.263 1.00 94.31 90 LEU A CA 1
ATOM 713 C C . LEU A 1 90 ? -10.940 0.493 -19.460 1.00 94.31 90 LEU A C 1
ATOM 715 O O . LEU A 1 90 ? -11.521 -0.591 -19.415 1.00 94.31 90 LEU A O 1
ATOM 719 N N . PRO A 1 91 ? -10.177 0.833 -20.512 1.00 95.94 91 PRO A N 1
ATOM 720 C CA . PRO A 1 91 ? -9.856 -0.116 -21.575 1.00 95.94 91 PRO A CA 1
ATOM 721 C C . PRO A 1 91 ? -9.159 -1.376 -21.022 1.00 95.94 91 PRO A C 1
ATOM 723 O O . PRO A 1 91 ? -8.369 -1.250 -20.076 1.00 95.94 91 PRO A O 1
ATOM 726 N N . PRO A 1 92 ? -9.399 -2.576 -21.589 1.00 94.06 92 PRO A N 1
ATOM 727 C CA . PRO A 1 92 ? -8.799 -3.825 -21.109 1.00 94.06 92 PRO A CA 1
ATOM 728 C C . PRO A 1 92 ? -7.268 -3.787 -21.022 1.00 94.06 92 PRO A C 1
ATOM 730 O O . PRO A 1 92 ? -6.680 -4.357 -20.104 1.00 94.06 92 PRO A O 1
ATOM 733 N N . GLU A 1 93 ? -6.613 -3.069 -21.934 1.00 91.44 93 GLU A N 1
ATOM 734 C CA . GLU A 1 93 ? -5.156 -2.923 -21.968 1.00 91.44 93 GLU A CA 1
ATOM 735 C C . GLU A 1 93 ? -4.639 -2.172 -20.733 1.00 91.44 93 GLU A C 1
ATOM 737 O O . GLU A 1 93 ? -3.616 -2.538 -20.150 1.00 91.44 93 GLU A O 1
ATOM 742 N N . ILE A 1 94 ? -5.369 -1.142 -20.295 1.00 90.25 94 ILE A N 1
ATOM 743 C CA . ILE A 1 94 ? -5.035 -0.365 -19.096 1.00 90.25 94 ILE A CA 1
ATOM 744 C C . ILE A 1 94 ? -5.342 -1.174 -17.836 1.00 90.25 94 ILE A C 1
ATOM 746 O O . ILE A 1 94 ? -4.545 -1.158 -16.902 1.00 90.25 94 ILE A O 1
ATOM 750 N N . GLN A 1 95 ? -6.446 -1.929 -17.823 1.00 91.25 95 GLN A N 1
ATOM 7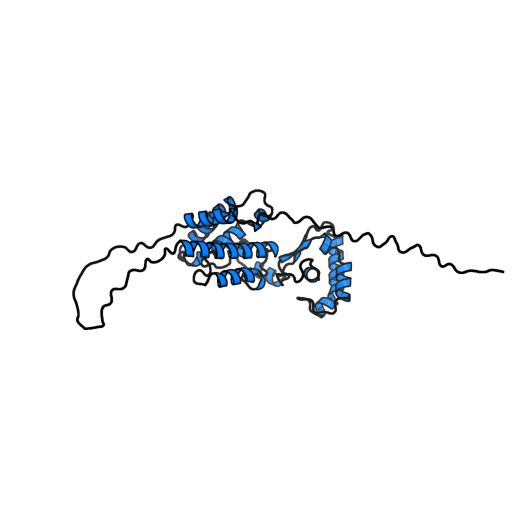51 C CA . GLN A 1 95 ? -6.786 -2.819 -16.707 1.00 91.25 95 GLN A CA 1
ATOM 752 C C . GLN A 1 95 ? -5.704 -3.881 -16.463 1.00 91.25 95 GLN A C 1
ATOM 754 O O . GLN A 1 95 ? -5.388 -4.175 -15.309 1.00 91.25 95 GLN A O 1
ATOM 759 N N . ALA A 1 96 ? -5.115 -4.419 -17.535 1.00 89.38 96 ALA A N 1
ATOM 760 C CA . ALA A 1 96 ? -4.038 -5.406 -17.477 1.00 89.38 96 ALA A CA 1
ATOM 761 C C . ALA A 1 96 ? -2.654 -4.804 -17.154 1.00 89.38 96 ALA A C 1
ATOM 763 O O . ALA A 1 96 ? -1.692 -5.544 -16.939 1.00 89.38 96 ALA A O 1
ATOM 764 N N . THR A 1 97 ? -2.527 -3.475 -17.127 1.00 88.69 97 THR A N 1
ATOM 765 C CA . THR A 1 97 ? -1.255 -2.795 -16.872 1.00 88.69 97 THR A CA 1
ATOM 766 C C . THR A 1 97 ? -1.081 -2.508 -15.384 1.00 88.69 97 THR A C 1
ATOM 768 O O . THR A 1 97 ? -1.973 -1.982 -14.723 1.00 88.69 97 THR A O 1
ATOM 771 N N . HIS A 1 98 ? 0.105 -2.803 -14.845 1.00 88.38 98 HIS A N 1
ATOM 772 C CA . HIS A 1 98 ? 0.420 -2.466 -13.460 1.00 88.38 98 HIS A CA 1
ATOM 773 C C . HIS A 1 98 ? 0.367 -0.936 -13.249 1.00 88.38 98 HIS A C 1
ATOM 775 O O . HIS A 1 98 ? 1.067 -0.213 -13.967 1.00 88.38 98 HIS A O 1
ATOM 781 N N . PRO A 1 99 ? -0.373 -0.420 -12.245 1.00 89.00 99 PRO A N 1
ATOM 782 C CA . PRO A 1 99 ? -0.661 1.012 -12.107 1.00 89.00 99 PRO A CA 1
ATOM 783 C C . PRO A 1 99 ? 0.591 1.888 -11.984 1.00 89.00 99 PRO A C 1
ATOM 785 O O . PRO A 1 99 ? 0.621 2.976 -12.550 1.00 89.00 99 PRO A O 1
ATOM 788 N N . LEU A 1 100 ? 1.657 1.396 -11.334 1.00 87.44 100 LEU A N 1
ATOM 789 C CA . LEU A 1 100 ? 2.949 2.101 -11.276 1.00 87.44 100 LEU A CA 1
ATOM 790 C C . LEU A 1 100 ? 3.476 2.543 -12.648 1.00 87.44 100 LEU A C 1
ATOM 792 O O . LEU A 1 100 ? 4.097 3.591 -12.764 1.00 87.44 100 LEU A O 1
ATOM 796 N N . LEU A 1 101 ? 3.254 1.747 -13.691 1.00 86.69 101 LEU A N 1
ATOM 797 C CA . LEU A 1 101 ? 3.837 1.987 -15.012 1.00 86.69 101 LEU A CA 1
ATOM 798 C C . LEU A 1 101 ? 3.064 3.024 -15.827 1.00 86.69 101 LEU A C 1
ATOM 800 O O . LEU A 1 101 ? 3.538 3.452 -16.877 1.00 86.69 101 LEU A O 1
ATOM 804 N N . LEU A 1 102 ? 1.874 3.398 -15.356 1.00 85.69 102 LEU A N 1
ATOM 805 C CA . LEU A 1 102 ? 1.022 4.399 -15.986 1.00 85.69 102 LEU A CA 1
ATOM 806 C C . LEU A 1 102 ? 1.414 5.825 -15.578 1.00 85.69 102 LEU A C 1
ATOM 808 O O . LEU A 1 102 ? 0.910 6.779 -16.171 1.00 85.69 102 LEU A O 1
ATOM 812 N N . PHE A 1 103 ? 2.303 5.988 -14.590 1.00 83.25 103 PHE A N 1
ATOM 813 C CA . PHE A 1 103 ? 2.788 7.309 -14.208 1.00 83.25 103 PHE A CA 1
ATOM 814 C C . PHE A 1 103 ? 3.650 7.918 -15.319 1.00 83.25 103 PHE A C 1
ATOM 816 O O . PHE A 1 103 ? 4.552 7.254 -15.842 1.00 83.25 103 PHE A O 1
ATOM 823 N N . PRO A 1 104 ? 3.379 9.179 -15.699 1.00 77.69 104 PRO A N 1
ATOM 824 C CA . PRO A 1 104 ? 4.193 9.871 -16.679 1.00 77.69 104 PRO A CA 1
ATOM 825 C C . PRO A 1 104 ? 5.570 10.164 -16.082 1.00 77.69 104 PRO A C 1
ATOM 827 O O . PRO A 1 104 ? 5.662 10.695 -14.978 1.00 77.69 104 PRO A O 1
ATOM 830 N N . SER A 1 105 ? 6.625 9.884 -16.845 1.00 76.00 105 SER A N 1
ATOM 831 C CA . SER A 1 105 ? 7.992 10.249 -16.479 1.00 76.00 105 SER A CA 1
ATOM 832 C C . SER A 1 105 ? 8.672 11.043 -17.592 1.00 76.00 105 SER A C 1
ATOM 834 O O . SER A 1 105 ? 8.334 10.922 -18.775 1.00 76.00 105 SER A O 1
ATOM 836 N N . THR A 1 106 ? 9.667 11.848 -17.226 1.00 66.25 106 THR A N 1
ATOM 837 C CA . THR A 1 106 ? 10.478 12.635 -18.172 1.00 66.25 106 THR A CA 1
ATOM 838 C C . THR A 1 106 ? 11.334 11.759 -19.092 1.00 66.25 106 THR A C 1
ATOM 840 O O . THR A 1 106 ? 11.726 12.179 -20.185 1.00 66.25 106 THR A O 1
ATOM 843 N N . PHE A 1 107 ? 11.592 10.512 -18.689 1.00 62.03 107 PHE A N 1
ATOM 844 C CA . PHE A 1 107 ? 12.250 9.520 -19.536 1.00 62.03 107 PHE A CA 1
ATOM 845 C C . PHE A 1 107 ? 11.384 9.155 -20.752 1.00 62.03 107 PHE A C 1
ATOM 847 O O . PHE A 1 107 ? 11.909 8.929 -21.840 1.00 62.03 107 PHE A O 1
ATOM 854 N N . HIS A 1 108 ? 10.055 9.156 -20.599 1.00 55.09 108 HIS A N 1
ATOM 855 C CA . HIS A 1 108 ? 9.122 8.887 -21.697 1.00 55.09 108 HIS A CA 1
ATOM 856 C C . HIS A 1 108 ? 8.898 10.104 -22.611 1.00 55.09 108 HIS A C 1
ATOM 858 O O . HIS A 1 108 ? 8.527 9.924 -23.769 1.00 55.09 108 HIS A O 1
ATOM 864 N N . THR A 1 109 ? 9.141 11.335 -22.140 1.00 50.25 109 THR A N 1
ATOM 865 C CA . THR A 1 109 ? 8.871 12.564 -22.915 1.00 50.25 109 THR A CA 1
ATOM 866 C C . THR A 1 109 ? 10.005 12.982 -23.857 1.00 50.25 109 THR A C 1
ATOM 868 O O . THR A 1 109 ? 9.759 13.741 -24.792 1.00 50.25 109 THR A O 1
ATOM 871 N N . ASN A 1 110 ? 11.231 12.480 -23.661 1.00 44.62 110 ASN A N 1
ATOM 872 C CA . ASN A 1 110 ? 12.393 12.808 -24.505 1.00 44.62 110 ASN A CA 1
ATOM 873 C C . ASN A 1 110 ? 12.609 11.846 -25.687 1.00 44.62 110 ASN A C 1
ATOM 875 O O . ASN A 1 110 ? 13.465 12.085 -26.538 1.00 44.62 110 ASN A O 1
ATOM 879 N N . THR A 1 111 ? 11.828 10.771 -25.783 1.00 42.16 111 THR A N 1
ATOM 880 C CA . THR A 1 111 ? 11.756 9.941 -26.988 1.00 42.16 111 THR A CA 1
ATOM 881 C C . THR A 1 111 ? 10.540 10.383 -27.786 1.00 42.16 111 THR A C 1
ATOM 883 O O . THR A 1 111 ? 9.430 10.297 -27.272 1.00 42.16 111 THR A O 1
ATOM 886 N N . ASN A 1 112 ? 10.751 10.882 -29.009 1.00 37.75 112 ASN A N 1
ATOM 887 C CA . ASN A 1 112 ? 9.703 11.323 -29.935 1.00 37.75 112 ASN A CA 1
ATOM 888 C C . ASN A 1 112 ? 8.387 10.544 -29.763 1.00 37.75 112 ASN A C 1
ATOM 890 O O . ASN A 1 112 ? 8.374 9.320 -29.905 1.00 37.75 112 ASN A O 1
ATOM 894 N N . PHE A 1 113 ? 7.284 11.272 -29.567 1.00 41.62 113 PHE A N 1
ATOM 895 C CA . PHE A 1 113 ? 5.898 10.771 -29.515 1.00 41.62 113 PHE A CA 1
ATOM 896 C C . PHE A 1 113 ? 5.515 9.833 -30.686 1.00 41.62 113 PHE A C 1
ATOM 898 O O . PHE A 1 113 ? 4.507 9.138 -30.619 1.00 41.62 113 PHE A O 1
ATOM 905 N N . ASN A 1 114 ? 6.332 9.783 -31.742 1.00 41.53 114 ASN A N 1
ATOM 906 C CA . ASN A 1 114 ? 6.153 8.958 -32.934 1.00 41.53 114 ASN A CA 1
ATOM 907 C C . ASN A 1 114 ? 6.790 7.556 -32.854 1.00 41.53 114 ASN A C 1
ATOM 909 O O . ASN A 1 114 ? 6.691 6.811 -33.825 1.00 41.53 114 ASN A O 1
ATOM 913 N N . ASN A 1 115 ? 7.447 7.171 -31.751 1.00 43.22 115 ASN A N 1
ATOM 914 C CA . ASN A 1 115 ? 7.968 5.807 -31.590 1.00 43.22 115 ASN A CA 1
ATOM 915 C C . ASN A 1 115 ? 7.557 5.172 -30.244 1.00 43.22 115 ASN A C 1
ATOM 917 O O . ASN A 1 115 ? 8.358 5.121 -29.308 1.00 43.22 115 ASN A O 1
ATOM 921 N N . PRO A 1 116 ? 6.315 4.662 -30.136 1.00 46.59 116 PRO A N 1
ATOM 922 C CA . PRO A 1 116 ? 5.770 4.092 -28.898 1.00 46.59 116 PRO A CA 1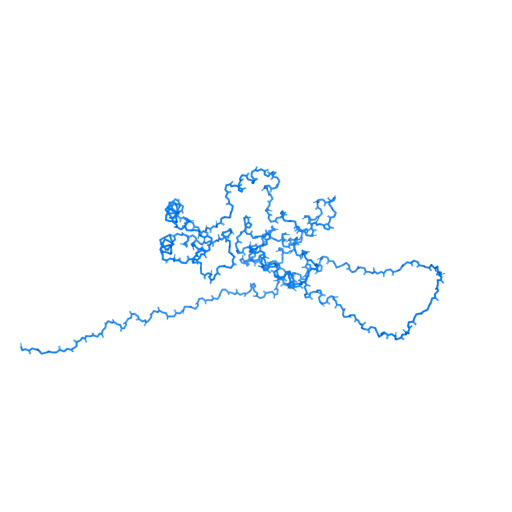
ATOM 923 C C . PRO A 1 116 ? 6.498 2.830 -28.396 1.00 46.59 116 PRO A C 1
ATOM 925 O O . PRO A 1 116 ? 6.287 2.421 -27.257 1.00 46.59 116 PRO A O 1
ATOM 928 N N . GLN A 1 117 ? 7.372 2.213 -29.203 1.00 47.41 117 GLN A N 1
ATOM 929 C CA . GLN A 1 117 ? 8.080 0.978 -28.836 1.00 47.41 117 GLN A CA 1
ATOM 930 C C . GLN A 1 117 ? 9.455 1.214 -28.183 1.00 47.41 117 GLN A C 1
ATOM 932 O O . GLN A 1 117 ? 9.927 0.376 -27.414 1.00 47.41 117 GLN A O 1
ATOM 937 N N . HIS A 1 118 ? 10.095 2.359 -28.439 1.00 45.66 118 HIS A N 1
ATOM 938 C CA . HIS A 1 118 ? 11.474 2.633 -28.016 1.00 45.66 118 HIS A CA 1
ATOM 939 C C . HIS A 1 118 ? 11.662 2.912 -26.501 1.00 45.66 118 HIS A C 1
ATOM 941 O O . HIS A 1 118 ? 12.582 2.340 -25.901 1.00 45.66 118 HIS A O 1
ATOM 947 N N . PRO A 1 119 ? 10.831 3.736 -25.825 1.00 56.59 119 PRO A N 1
ATOM 948 C CA . PRO A 1 119 ? 11.043 4.042 -24.404 1.00 56.59 119 PRO A CA 1
ATOM 949 C C . PRO A 1 119 ? 10.789 2.841 -23.476 1.00 56.59 119 PRO A C 1
ATOM 951 O O . PRO A 1 119 ? 11.546 2.626 -22.531 1.00 56.59 119 PRO A O 1
ATOM 954 N N . GLN A 1 120 ? 9.792 2.004 -23.778 1.00 57.22 120 GLN A N 1
ATOM 955 C CA . GLN A 1 120 ? 9.428 0.837 -22.958 1.00 57.22 120 GLN A CA 1
ATOM 956 C C . GLN A 1 120 ? 10.451 -0.308 -23.054 1.00 57.22 120 GLN A C 1
ATOM 958 O O . GLN A 1 120 ? 10.735 -0.984 -22.064 1.00 57.22 120 GLN A O 1
ATOM 963 N N . ALA A 1 121 ? 11.035 -0.526 -24.238 1.00 60.00 121 ALA A N 1
ATOM 964 C CA . ALA A 1 121 ? 12.091 -1.523 -24.420 1.00 60.00 121 ALA A CA 1
ATOM 965 C C . ALA A 1 121 ? 13.354 -1.152 -23.625 1.00 60.00 121 ALA A C 1
ATOM 967 O O . ALA A 1 121 ? 13.952 -2.011 -22.974 1.00 60.00 121 ALA A O 1
ATOM 968 N N . THR A 1 122 ? 13.696 0.140 -23.604 1.00 72.94 122 THR A N 1
ATOM 969 C CA . THR A 1 122 ? 14.885 0.652 -22.913 1.00 72.94 122 THR A CA 1
ATOM 970 C C . THR A 1 122 ? 14.741 0.556 -21.393 1.00 72.94 122 THR A C 1
ATOM 972 O O . THR A 1 122 ? 15.633 0.036 -20.723 1.00 72.94 122 THR A O 1
ATOM 975 N N . THR A 1 123 ? 13.602 0.975 -20.824 1.00 77.38 123 THR A N 1
ATOM 976 C CA . THR A 1 123 ? 13.371 0.862 -19.370 1.00 77.38 123 THR A CA 1
ATOM 977 C C . THR A 1 123 ? 13.350 -0.590 -18.903 1.00 77.38 123 THR A C 1
ATOM 979 O O . THR A 1 123 ? 13.891 -0.903 -17.843 1.00 77.38 123 THR A O 1
ATOM 982 N N . LYS A 1 124 ? 12.790 -1.501 -19.709 1.00 84.00 124 LYS A N 1
ATOM 983 C CA . LYS A 1 124 ? 12.793 -2.941 -19.425 1.00 84.00 124 LYS A CA 1
ATOM 984 C C . LYS A 1 124 ? 14.208 -3.524 -19.392 1.00 84.00 124 LYS A C 1
ATOM 986 O O . LYS A 1 124 ? 14.524 -4.256 -18.459 1.00 84.00 124 LYS A O 1
ATOM 991 N N . GLN A 1 125 ? 15.053 -3.205 -20.372 1.00 84.00 125 GLN A N 1
ATOM 992 C CA . GLN A 1 125 ? 16.440 -3.688 -20.414 1.00 84.00 125 GLN A CA 1
ATOM 993 C C . GLN A 1 125 ? 17.259 -3.163 -19.230 1.00 84.00 125 GLN A C 1
ATOM 995 O O . GLN A 1 125 ? 17.958 -3.924 -18.567 1.00 84.00 125 GLN A O 1
ATOM 1000 N N . LEU A 1 126 ? 17.123 -1.875 -18.914 1.00 84.81 126 LEU A N 1
ATOM 1001 C CA . LEU A 1 126 ? 17.784 -1.273 -17.758 1.00 84.81 126 LEU A CA 1
ATOM 1002 C C . LEU A 1 126 ? 17.306 -1.886 -16.437 1.00 84.81 126 LEU A C 1
ATOM 1004 O O . LEU A 1 126 ? 18.123 -2.182 -15.569 1.00 84.81 126 LEU A O 1
ATOM 1008 N N . ALA A 1 127 ? 16.006 -2.151 -16.302 1.00 88.50 127 ALA A N 1
ATOM 1009 C CA . ALA A 1 127 ? 15.463 -2.844 -15.138 1.00 88.50 127 ALA A CA 1
ATOM 1010 C C . ALA A 1 127 ? 16.021 -4.271 -15.000 1.00 88.50 127 ALA A C 1
ATOM 1012 O O . ALA A 1 127 ? 16.282 -4.705 -13.884 1.00 88.50 127 ALA A O 1
ATOM 1013 N N . GLN A 1 128 ? 16.255 -4.987 -16.106 1.00 89.56 128 GLN A N 1
ATOM 1014 C CA . GLN A 1 128 ? 16.898 -6.308 -16.081 1.00 89.56 128 GLN A CA 1
ATOM 1015 C C . GLN A 1 128 ? 18.360 -6.232 -15.630 1.00 89.56 128 GLN A C 1
ATOM 1017 O O . GLN A 1 128 ? 18.797 -7.067 -14.840 1.00 89.56 128 GLN A O 1
ATOM 1022 N N . ILE A 1 129 ? 19.101 -5.216 -16.082 1.00 89.19 129 ILE A N 1
ATOM 1023 C CA . ILE A 1 129 ? 20.474 -4.972 -15.619 1.00 89.19 129 ILE A CA 1
ATOM 1024 C C . ILE A 1 129 ? 20.475 -4.691 -14.112 1.00 89.19 129 ILE A C 1
ATOM 1026 O O . ILE A 1 129 ? 21.232 -5.322 -13.378 1.00 89.19 129 ILE A O 1
ATOM 1030 N N . LEU A 1 130 ? 19.585 -3.817 -13.628 1.00 86.56 130 LEU A N 1
ATOM 1031 C CA . LEU A 1 130 ? 19.447 -3.556 -12.191 1.00 86.56 130 LEU A CA 1
ATOM 1032 C C . LEU A 1 130 ? 19.053 -4.813 -11.414 1.00 86.56 130 LEU A C 1
ATOM 1034 O O . LEU A 1 130 ? 19.629 -5.073 -10.366 1.00 86.56 130 LEU A O 1
ATOM 1038 N N . ALA A 1 131 ? 18.131 -5.625 -11.934 1.00 89.88 131 ALA A N 1
ATOM 1039 C CA . ALA A 1 131 ? 17.744 -6.881 -11.300 1.00 89.88 131 ALA A CA 1
ATOM 1040 C C . ALA A 1 131 ? 18.936 -7.841 -11.157 1.00 89.88 131 ALA A C 1
ATOM 1042 O O . ALA A 1 131 ? 19.093 -8.462 -10.110 1.00 89.88 131 ALA A O 1
ATOM 1043 N N . SER A 1 132 ? 19.808 -7.919 -12.171 1.00 89.25 132 SER A N 1
ATOM 1044 C CA . SER A 1 132 ? 21.027 -8.743 -12.125 1.00 89.25 132 SER A CA 1
ATOM 1045 C C . SER A 1 132 ? 22.065 -8.258 -11.106 1.00 89.25 132 SER A C 1
ATOM 1047 O O . SER A 1 132 ? 22.946 -9.020 -10.717 1.00 89.25 132 SER A O 1
ATOM 1049 N N . ALA A 1 133 ? 21.949 -7.003 -10.662 1.00 86.88 133 ALA A N 1
ATOM 1050 C CA . ALA A 1 133 ? 22.809 -6.391 -9.655 1.00 86.88 133 ALA A CA 1
ATOM 1051 C C . ALA A 1 133 ? 22.388 -6.688 -8.219 1.00 86.88 133 ALA A C 1
ATOM 1053 O O . ALA A 1 133 ? 23.169 -6.471 -7.291 1.00 86.88 133 ALA A O 1
ATOM 1054 N N . LEU A 1 134 ? 21.134 -7.096 -8.018 1.00 86.00 134 LEU A N 1
ATOM 1055 C CA . LEU A 1 134 ? 20.595 -7.250 -6.679 1.00 86.00 134 LEU A CA 1
ATOM 1056 C C . LEU A 1 134 ? 21.203 -8.483 -5.998 1.00 86.00 134 LEU A C 1
ATOM 1058 O O . LEU A 1 134 ? 21.347 -9.534 -6.628 1.00 86.00 134 LEU A O 1
ATOM 1062 N N . PRO A 1 135 ? 21.534 -8.390 -4.698 1.00 85.19 135 PRO A N 1
ATOM 1063 C CA . PRO A 1 135 ? 22.100 -9.512 -3.96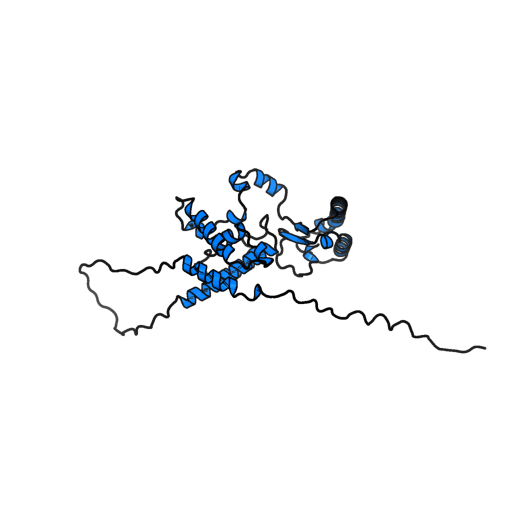8 1.00 85.19 135 PRO A CA 1
ATOM 1064 C C . PRO A 1 135 ? 21.098 -10.671 -3.919 1.00 85.19 135 PRO A C 1
ATOM 1066 O O . PRO A 1 135 ? 19.948 -10.516 -3.485 1.00 85.19 135 PRO A O 1
ATOM 1069 N N . ALA A 1 136 ? 21.541 -11.848 -4.360 1.00 82.06 136 ALA A N 1
ATOM 1070 C CA . ALA A 1 136 ? 20.739 -13.061 -4.305 1.00 82.06 136 ALA A CA 1
ATOM 1071 C C . ALA A 1 136 ? 20.511 -13.494 -2.846 1.00 82.06 136 ALA A C 1
ATOM 1073 O O . ALA A 1 136 ? 21.416 -13.438 -2.017 1.00 82.06 136 ALA A O 1
ATOM 1074 N N . GLY A 1 137 ? 19.292 -13.939 -2.532 1.00 74.75 137 GLY A N 1
ATOM 1075 C CA . GLY A 1 137 ? 18.951 -14.498 -1.218 1.00 74.75 137 GLY A CA 1
ATOM 1076 C C . GLY A 1 137 ? 18.663 -13.479 -0.109 1.00 74.75 137 GLY A C 1
ATOM 1077 O O . GLY A 1 137 ? 18.292 -13.891 0.988 1.00 74.75 137 GLY A O 1
ATOM 1078 N N . HIS A 1 138 ? 18.769 -12.169 -0.368 1.00 79.81 138 HIS A N 1
ATOM 1079 C CA . HIS A 1 138 ? 18.364 -11.161 0.612 1.00 79.81 138 HIS A CA 1
ATOM 1080 C C . HIS A 1 138 ? 16.834 -10.956 0.593 1.00 79.81 138 HIS A C 1
ATOM 1082 O O . HIS A 1 138 ? 16.275 -10.727 -0.483 1.00 79.81 138 HIS A O 1
ATOM 1088 N N . PRO A 1 139 ? 16.129 -10.968 1.744 1.00 75.12 139 PRO A N 1
ATOM 1089 C CA . PRO A 1 139 ? 14.669 -10.818 1.786 1.00 75.12 139 PRO A CA 1
ATOM 1090 C C . PRO A 1 139 ? 14.163 -9.533 1.115 1.00 75.12 139 PRO A C 1
ATOM 1092 O O . PRO A 1 139 ? 13.152 -9.548 0.418 1.00 75.12 139 PRO A O 1
ATOM 1095 N N . THR A 1 140 ? 14.900 -8.428 1.258 1.00 74.50 140 THR A N 1
ATOM 1096 C CA . THR A 1 140 ? 14.556 -7.130 0.647 1.00 74.50 140 THR A CA 1
ATOM 1097 C C . THR A 1 140 ? 14.644 -7.149 -0.881 1.00 74.50 140 THR A C 1
ATOM 1099 O O . THR A 1 140 ? 13.963 -6.364 -1.533 1.00 74.50 140 THR A O 1
ATOM 1102 N N . THR A 1 141 ? 15.416 -8.066 -1.478 1.00 82.62 141 THR A N 1
ATOM 1103 C CA . THR A 1 141 ? 15.489 -8.219 -2.941 1.00 82.62 141 THR A CA 1
ATOM 1104 C C . THR A 1 141 ? 14.131 -8.608 -3.529 1.00 82.62 141 THR A C 1
ATOM 1106 O O . THR A 1 141 ? 13.797 -8.171 -4.627 1.00 82.62 141 THR A O 1
ATOM 1109 N N . ALA A 1 142 ? 13.299 -9.342 -2.778 1.00 85.19 142 ALA A N 1
ATOM 1110 C CA . ALA A 1 142 ? 11.950 -9.719 -3.206 1.00 85.19 142 ALA A CA 1
ATOM 1111 C C . ALA A 1 142 ? 11.006 -8.515 -3.386 1.00 85.19 142 ALA A C 1
ATOM 1113 O O . ALA A 1 142 ? 10.013 -8.621 -4.102 1.00 85.19 142 ALA A O 1
ATOM 1114 N N . LEU A 1 143 ? 11.316 -7.369 -2.767 1.00 86.19 143 LEU A N 1
ATOM 1115 C CA . LEU A 1 143 ? 10.538 -6.138 -2.922 1.00 86.19 143 LEU A CA 1
ATOM 1116 C C . LEU A 1 143 ? 10.805 -5.440 -4.261 1.00 86.19 143 LEU A C 1
ATOM 1118 O O . LEU A 1 143 ? 9.988 -4.637 -4.693 1.00 86.19 143 LEU A O 1
ATOM 1122 N N . PHE A 1 144 ? 11.914 -5.733 -4.943 1.00 89.62 144 PHE A N 1
ATOM 1123 C CA . PHE A 1 144 ? 12.257 -5.122 -6.228 1.00 89.62 144 PHE A CA 1
ATOM 1124 C C . PHE A 1 144 ? 11.664 -5.919 -7.393 1.00 89.62 144 PHE A C 1
ATOM 1126 O O . PHE A 1 144 ? 12.375 -6.548 -8.178 1.00 89.62 144 PHE A O 1
ATOM 1133 N N . THR A 1 145 ? 10.336 -5.889 -7.511 1.00 91.44 145 THR A N 1
ATOM 1134 C CA . THR A 1 145 ? 9.642 -6.508 -8.647 1.00 91.44 145 THR A CA 1
ATOM 1135 C C . THR A 1 145 ? 10.042 -5.842 -9.974 1.00 91.44 145 THR A C 1
ATOM 1137 O O . THR A 1 145 ? 10.487 -4.686 -9.985 1.00 91.44 145 THR A O 1
ATOM 1140 N N . PRO A 1 146 ? 9.864 -6.517 -11.126 1.00 90.38 146 PRO A N 1
ATOM 1141 C CA . PRO A 1 146 ? 10.143 -5.922 -12.433 1.00 90.38 146 PRO A CA 1
ATOM 1142 C C . PRO A 1 146 ? 9.418 -4.589 -12.673 1.00 90.38 146 PRO A C 1
ATOM 1144 O O . PRO A 1 146 ? 9.930 -3.717 -13.372 1.00 90.38 146 PRO A O 1
ATOM 1147 N N . GLU A 1 147 ? 8.226 -4.409 -12.110 1.00 90.44 147 GLU A N 1
ATOM 1148 C CA . GLU A 1 147 ? 7.420 -3.188 -12.197 1.00 90.44 147 GLU A CA 1
ATOM 1149 C C . GLU A 1 147 ? 8.052 -2.058 -11.385 1.00 90.44 147 GLU A C 1
ATOM 1151 O O . GLU A 1 147 ? 8.171 -0.939 -11.884 1.00 90.44 147 GLU A O 1
ATOM 1156 N N . ILE A 1 148 ? 8.508 -2.361 -10.167 1.00 91.50 148 ILE A N 1
ATOM 1157 C CA . ILE A 1 148 ? 9.174 -1.404 -9.277 1.00 91.50 148 ILE A CA 1
ATOM 1158 C C . ILE A 1 148 ? 10.510 -0.969 -9.874 1.00 91.50 148 ILE A C 1
ATOM 1160 O O . ILE A 1 148 ? 10.794 0.224 -9.932 1.00 91.50 148 ILE A O 1
ATOM 1164 N N . LEU A 1 149 ? 11.304 -1.907 -10.393 1.00 91.00 149 LEU A N 1
ATOM 1165 C CA . LEU A 1 149 ? 12.570 -1.586 -11.055 1.00 91.00 149 LEU A CA 1
ATOM 1166 C C . LEU A 1 149 ? 12.360 -0.737 -12.310 1.00 91.00 149 LEU A C 1
ATOM 1168 O O . LEU A 1 149 ? 13.073 0.245 -12.509 1.00 91.00 149 LEU A O 1
ATOM 1172 N N . ARG A 1 150 ? 11.354 -1.057 -13.134 1.00 89.88 150 ARG A N 1
ATOM 1173 C CA . ARG A 1 150 ? 11.000 -0.224 -14.293 1.00 89.88 150 ARG A CA 1
ATOM 1174 C C . ARG A 1 150 ? 10.553 1.171 -13.881 1.00 89.88 150 ARG A C 1
ATOM 1176 O O . ARG A 1 150 ? 10.975 2.134 -14.515 1.00 89.88 150 ARG A O 1
ATOM 1183 N N . TYR A 1 151 ? 9.752 1.290 -12.822 1.00 89.62 151 TYR A N 1
ATOM 1184 C CA . TYR A 1 151 ? 9.363 2.585 -12.273 1.00 89.62 151 TYR A CA 1
ATOM 1185 C C . TYR A 1 151 ? 10.589 3.380 -11.810 1.00 89.62 151 TYR A C 1
ATOM 1187 O O . TYR A 1 151 ? 10.734 4.537 -12.198 1.00 89.62 151 TYR A O 1
ATOM 1195 N N . ILE A 1 152 ? 11.499 2.751 -11.054 1.00 89.44 152 ILE A N 1
ATOM 1196 C CA . ILE A 1 152 ? 12.741 3.379 -10.586 1.00 89.44 152 ILE A CA 1
ATOM 1197 C C . ILE A 1 152 ? 13.534 3.912 -11.773 1.00 89.44 152 ILE A C 1
ATOM 1199 O O . ILE A 1 152 ? 13.854 5.097 -11.798 1.00 89.44 152 ILE A O 1
ATOM 1203 N N . VAL A 1 153 ? 13.795 3.079 -12.784 1.00 86.94 153 VAL A N 1
ATOM 1204 C CA . VAL A 1 153 ? 14.507 3.505 -13.996 1.00 86.94 153 VAL A CA 1
ATOM 1205 C C . VAL A 1 153 ? 13.788 4.678 -14.656 1.00 86.94 153 VAL A C 1
ATOM 1207 O O . VAL A 1 153 ? 14.408 5.704 -14.908 1.00 86.94 153 VAL A O 1
ATOM 1210 N N . ALA A 1 154 ? 12.482 4.568 -14.896 1.00 84.38 154 ALA A N 1
ATOM 1211 C CA . ALA A 1 154 ? 11.729 5.596 -15.606 1.00 84.38 154 ALA A CA 1
ATOM 1212 C C . ALA A 1 154 ? 11.737 6.959 -14.891 1.00 84.38 154 ALA A C 1
ATOM 1214 O O . ALA A 1 154 ? 11.708 7.978 -15.577 1.00 84.38 154 ALA A O 1
ATOM 1215 N N . HIS A 1 155 ? 11.807 6.978 -13.555 1.00 84.12 155 HIS A N 1
ATOM 1216 C CA . HIS A 1 155 ? 11.700 8.193 -12.735 1.00 84.12 155 HIS A CA 1
ATOM 1217 C C . HIS A 1 155 ? 13.040 8.650 -12.132 1.00 84.12 155 HIS A C 1
ATOM 1219 O O . HIS A 1 155 ? 13.115 9.705 -11.507 1.00 84.12 155 HIS A O 1
ATOM 1225 N N . THR A 1 156 ? 14.135 7.905 -12.337 1.00 80.25 156 THR A N 1
ATOM 1226 C CA . THR A 1 156 ? 15.480 8.302 -11.863 1.00 80.25 156 THR A CA 1
ATOM 1227 C C . THR A 1 156 ? 15.942 9.617 -12.499 1.00 80.25 156 THR A C 1
ATOM 1229 O O . THR A 1 156 ? 16.725 10.359 -11.904 1.00 80.25 156 THR A O 1
ATOM 1232 N N . TRP A 1 157 ? 15.444 9.913 -13.703 1.00 76.94 157 TRP A N 1
ATOM 1233 C CA . TRP A 1 157 ? 15.741 11.138 -14.442 1.00 76.94 157 TRP A CA 1
ATOM 1234 C C . TRP A 1 157 ? 14.676 12.222 -14.293 1.00 76.94 157 TRP A C 1
ATOM 1236 O O . TRP A 1 157 ? 14.744 13.227 -14.990 1.00 76.94 157 TRP A O 1
ATOM 1246 N N . ASP A 1 158 ? 13.707 12.072 -13.397 1.00 79.12 158 ASP A N 1
ATOM 1247 C CA . ASP A 1 158 ? 12.760 13.155 -13.164 1.00 79.12 158 ASP A CA 1
ATOM 1248 C C . ASP A 1 158 ? 13.426 14.305 -12.402 1.00 79.12 158 ASP A C 1
ATOM 1250 O O . ASP A 1 158 ? 14.356 14.122 -11.617 1.00 79.12 158 ASP A O 1
ATOM 1254 N N . ASP A 1 159 ? 12.966 15.532 -12.656 1.00 76.06 159 ASP A N 1
ATOM 1255 C CA . ASP A 1 159 ? 13.423 16.726 -11.939 1.00 76.06 159 ASP A CA 1
ATOM 1256 C C . ASP A 1 159 ? 14.932 17.045 -12.074 1.00 76.06 159 ASP A C 1
ATOM 1258 O O . ASP A 1 159 ? 15.528 17.655 -11.182 1.00 76.06 159 ASP A O 1
ATOM 1262 N N . MET A 1 160 ? 15.581 16.698 -13.197 1.00 70.56 160 MET A N 1
ATOM 1263 C CA . MET A 1 160 ? 17.034 16.921 -13.388 1.00 70.56 160 MET A CA 1
ATOM 1264 C C . MET A 1 160 ? 17.483 18.376 -13.285 1.00 70.56 160 MET A C 1
ATOM 1266 O O . MET A 1 160 ? 18.656 18.601 -12.980 1.00 70.56 160 MET A O 1
ATOM 1270 N N . ALA A 1 161 ? 16.587 19.326 -13.549 1.00 72.38 161 ALA A N 1
ATOM 1271 C CA . ALA A 1 161 ? 16.867 20.758 -13.486 1.00 72.38 161 ALA A CA 1
ATOM 1272 C C . ALA A 1 161 ? 16.841 21.323 -12.052 1.00 72.38 161 ALA A C 1
ATOM 1274 O O . ALA A 1 161 ? 17.269 22.452 -11.830 1.00 72.38 161 ALA A O 1
ATOM 1275 N N . ASN A 1 162 ? 16.351 20.552 -11.078 1.00 77.69 162 ASN A N 1
ATOM 1276 C CA . ASN A 1 162 ? 16.210 20.989 -9.694 1.00 77.69 162 ASN A CA 1
ATOM 1277 C C . ASN A 1 162 ? 17.468 20.694 -8.857 1.00 77.69 162 ASN A C 1
ATOM 1279 O O . ASN A 1 162 ? 18.283 19.820 -9.168 1.00 77.69 162 ASN A O 1
ATOM 1283 N N . VAL A 1 163 ? 17.607 21.415 -7.741 1.00 78.75 163 VAL A N 1
ATOM 1284 C CA . VAL A 1 163 ? 18.689 21.207 -6.768 1.00 78.75 163 VAL A CA 1
ATOM 1285 C C . VAL A 1 163 ? 18.532 19.840 -6.091 1.00 78.75 163 VAL A C 1
ATOM 1287 O O . VAL A 1 163 ? 17.443 19.472 -5.661 1.00 78.75 163 VAL A O 1
ATOM 1290 N N . ALA A 1 164 ? 19.634 19.104 -5.921 1.00 73.81 164 ALA A N 1
ATOM 1291 C CA . ALA A 1 164 ? 19.620 17.730 -5.406 1.00 73.81 164 ALA A CA 1
ATOM 1292 C C . ALA A 1 164 ? 18.890 17.560 -4.057 1.00 73.81 164 ALA A C 1
ATOM 1294 O O . ALA A 1 164 ? 18.148 16.597 -3.884 1.00 73.81 164 ALA A O 1
ATOM 1295 N N . ASN A 1 165 ? 19.050 18.504 -3.120 1.00 79.75 165 ASN A N 1
ATOM 1296 C CA . ASN A 1 165 ? 18.362 18.453 -1.824 1.00 79.75 165 ASN A CA 1
ATOM 1297 C C . ASN A 1 165 ? 16.834 18.567 -1.971 1.00 79.75 165 ASN A C 1
ATOM 1299 O O . ASN A 1 165 ? 16.101 17.945 -1.209 1.00 79.75 165 ASN A O 1
ATOM 1303 N N . VAL A 1 166 ? 16.354 19.326 -2.964 1.00 85.25 166 VAL A N 1
ATOM 1304 C CA . VAL A 1 166 ? 14.919 19.467 -3.258 1.00 85.25 166 VAL A CA 1
ATOM 1305 C C . VAL A 1 166 ? 14.365 18.154 -3.805 1.00 85.25 166 VAL A C 1
ATOM 1307 O O . VAL A 1 166 ? 13.298 17.722 -3.377 1.00 85.25 166 VAL A O 1
ATOM 1310 N N . ASN A 1 167 ? 15.108 17.474 -4.681 1.00 84.12 167 ASN A N 1
ATOM 1311 C CA . ASN A 1 167 ? 14.686 16.177 -5.217 1.00 84.12 167 ASN A CA 1
ATOM 1312 C C . ASN A 1 167 ? 14.689 15.086 -4.144 1.00 84.12 167 ASN A C 1
ATOM 1314 O O . ASN A 1 167 ? 13.747 14.303 -4.069 1.00 84.12 167 ASN A O 1
ATOM 1318 N N . ALA A 1 168 ? 15.707 15.065 -3.277 1.00 85.00 168 ALA A N 1
ATOM 1319 C CA . ALA A 1 168 ? 15.755 14.150 -2.141 1.00 85.00 168 ALA A CA 1
ATOM 1320 C C . ALA A 1 168 ? 14.568 14.376 -1.188 1.00 85.00 168 ALA A C 1
ATOM 1322 O O . ALA A 1 168 ? 13.885 13.422 -0.824 1.00 85.00 168 ALA A O 1
ATOM 1323 N N . ALA A 1 169 ? 14.265 15.633 -0.847 1.00 87.94 169 ALA A N 1
ATOM 1324 C CA . ALA A 1 169 ? 13.100 15.963 -0.028 1.00 87.94 169 ALA A CA 1
ATOM 1325 C C . ALA A 1 169 ? 11.782 15.548 -0.708 1.00 87.94 169 ALA A C 1
ATOM 1327 O O . ALA A 1 169 ? 10.920 14.943 -0.074 1.00 87.94 169 ALA A O 1
ATOM 1328 N N . ARG A 1 170 ? 11.633 15.801 -2.015 1.00 88.31 170 ARG A N 1
ATOM 1329 C CA . ARG A 1 170 ? 10.450 15.383 -2.784 1.00 88.31 170 ARG A CA 1
ATOM 1330 C C . ARG A 1 170 ? 10.273 13.865 -2.779 1.00 88.31 170 ARG A C 1
ATOM 1332 O O . ARG A 1 170 ? 9.172 13.389 -2.521 1.00 88.31 170 ARG A O 1
ATOM 1339 N N . ALA A 1 171 ? 11.345 13.112 -3.018 1.00 88.81 171 ALA A N 1
ATOM 1340 C CA . ALA A 1 171 ? 11.322 11.652 -2.998 1.00 88.81 171 ALA A CA 1
ATOM 1341 C C . ALA A 1 171 ? 10.982 11.092 -1.605 1.00 88.81 171 ALA A C 1
ATOM 1343 O O . ALA A 1 171 ? 10.219 10.130 -1.503 1.00 88.81 171 ALA A O 1
ATOM 1344 N N . LEU A 1 172 ? 11.475 11.735 -0.539 1.00 89.69 172 LEU A N 1
ATOM 1345 C CA . LEU A 1 172 ? 11.158 11.391 0.850 1.00 89.69 172 LEU A CA 1
ATOM 1346 C C . LEU A 1 172 ? 9.682 11.604 1.191 1.00 89.69 172 LEU A C 1
ATOM 1348 O O . LEU A 1 172 ? 9.094 10.786 1.891 1.00 89.69 172 LEU A O 1
ATOM 1352 N N . HIS A 1 173 ? 9.076 12.675 0.681 1.00 90.88 173 HIS A N 1
ATOM 1353 C CA . HIS A 1 173 ? 7.658 12.969 0.899 1.00 90.88 173 HIS A CA 1
ATOM 1354 C C . HIS A 1 173 ? 6.718 12.243 -0.071 1.00 90.88 173 HIS A C 1
ATOM 1356 O O . HIS A 1 173 ? 5.502 12.252 0.137 1.00 90.88 173 HIS A O 1
ATOM 1362 N N . ALA A 1 174 ? 7.252 11.566 -1.091 1.00 88.94 174 ALA A N 1
ATOM 1363 C CA . ALA A 1 174 ? 6.456 10.846 -2.077 1.00 88.94 174 ALA A CA 1
ATOM 1364 C C . ALA A 1 174 ? 5.451 9.824 -1.492 1.00 88.94 174 ALA A C 1
ATOM 1366 O O . ALA A 1 174 ? 4.342 9.762 -2.023 1.00 88.94 174 ALA A O 1
ATOM 1367 N N . PRO A 1 175 ? 5.744 9.095 -0.391 1.00 89.00 175 PRO A N 1
ATOM 1368 C CA . PRO A 1 175 ? 4.787 8.186 0.244 1.00 89.00 175 PRO A CA 1
ATOM 1369 C C . PRO A 1 175 ? 3.595 8.889 0.903 1.00 89.00 175 PRO A C 1
ATOM 1371 O O . PRO A 1 175 ? 2.566 8.260 1.134 1.00 89.00 175 PRO A O 1
ATOM 1374 N N . ILE A 1 176 ? 3.744 10.172 1.250 1.00 90.25 176 ILE A N 1
ATOM 1375 C CA . ILE A 1 176 ? 2.772 10.936 2.043 1.00 90.25 176 ILE A CA 1
ATOM 1376 C C . ILE A 1 176 ? 1.879 11.782 1.135 1.00 90.25 176 ILE A C 1
ATOM 1378 O O . ILE A 1 176 ? 0.663 11.793 1.303 1.00 90.25 176 ILE A O 1
ATOM 1382 N N . SER A 1 177 ? 2.479 12.510 0.192 1.00 87.06 177 SER A N 1
ATOM 1383 C CA . SER A 1 177 ? 1.777 13.492 -0.647 1.00 87.06 177 SER A CA 1
ATOM 1384 C C . SER A 1 177 ? 2.157 13.435 -2.126 1.00 87.06 177 SER A C 1
ATOM 1386 O O . SER A 1 177 ? 1.691 14.260 -2.910 1.00 87.06 177 SER A O 1
ATOM 1388 N N . GLY A 1 178 ? 3.016 12.493 -2.518 1.00 84.62 178 GLY A N 1
ATOM 1389 C CA . GLY A 1 178 ? 3.462 12.364 -3.900 1.00 84.62 178 GLY A CA 1
ATOM 1390 C C . GLY A 1 178 ? 2.609 11.422 -4.749 1.00 84.62 178 GLY A C 1
ATOM 1391 O O . GLY A 1 178 ? 1.593 10.900 -4.293 1.00 84.62 178 GLY A O 1
ATOM 1392 N N . PRO A 1 179 ? 3.060 11.153 -5.988 1.00 82.38 179 PRO A N 1
ATOM 1393 C CA . PRO A 1 179 ? 2.336 10.320 -6.953 1.00 82.38 179 PRO A CA 1
ATOM 1394 C C . PRO A 1 179 ? 2.078 8.886 -6.473 1.00 82.38 179 PRO A C 1
ATOM 1396 O O . PRO A 1 179 ? 1.112 8.253 -6.886 1.00 82.38 179 PRO A O 1
ATOM 1399 N N . VAL A 1 180 ? 2.939 8.374 -5.590 1.00 88.31 180 VAL A N 1
ATOM 1400 C CA . VAL A 1 180 ? 2.856 7.006 -5.064 1.00 88.31 180 VAL A CA 1
ATOM 1401 C C . VAL A 1 180 ? 2.079 6.901 -3.749 1.00 88.31 180 VAL A C 1
ATOM 1403 O O . VAL A 1 180 ? 1.874 5.794 -3.250 1.00 88.31 180 VAL A O 1
ATOM 1406 N N . ALA A 1 181 ? 1.633 8.026 -3.181 1.00 88.69 181 ALA A N 1
ATOM 1407 C CA . ALA A 1 181 ? 0.911 8.049 -1.916 1.00 88.69 181 ALA A CA 1
ATOM 1408 C C . ALA A 1 181 ? -0.451 7.350 -2.047 1.00 88.69 181 ALA A C 1
ATOM 1410 O O . ALA A 1 181 ? -1.303 7.748 -2.841 1.00 88.69 181 ALA A O 1
ATOM 1411 N N . GLY A 1 182 ? -0.661 6.293 -1.258 1.00 84.50 182 GLY A N 1
ATOM 1412 C CA . GLY A 1 182 ? -1.904 5.516 -1.263 1.00 84.50 182 GLY A CA 1
ATOM 1413 C C . GLY A 1 182 ? -2.194 4.779 -2.574 1.00 84.50 182 GLY A C 1
ATOM 1414 O O . GLY A 1 182 ? -3.356 4.482 -2.859 1.00 84.50 182 GLY A O 1
ATOM 1415 N N . MET A 1 183 ? -1.160 4.491 -3.373 1.00 87.94 183 MET A N 1
ATOM 1416 C CA . MET A 1 183 ? -1.319 3.792 -4.644 1.00 87.94 183 MET A CA 1
ATOM 1417 C C . MET A 1 183 ? -1.906 2.382 -4.445 1.00 87.94 183 MET A C 1
ATOM 1419 O O . MET A 1 183 ? -1.387 1.610 -3.633 1.00 87.94 183 MET A O 1
ATOM 1423 N N . PRO A 1 184 ? -2.939 1.993 -5.218 1.00 87.12 184 PRO A N 1
ATOM 1424 C CA . PRO A 1 184 ? -3.453 0.630 -5.196 1.00 87.12 184 PRO A CA 1
ATOM 1425 C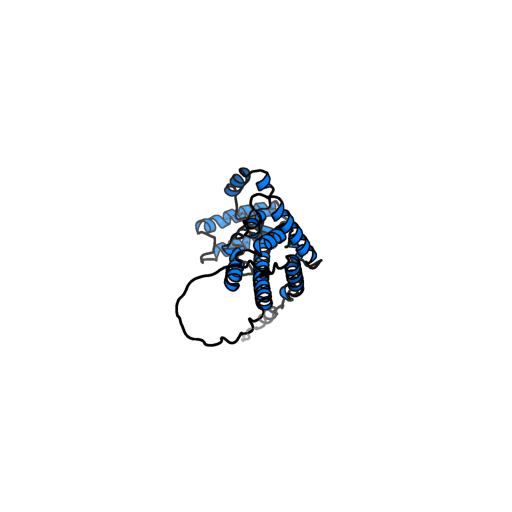 C . PRO A 1 184 ? -2.363 -0.395 -5.523 1.00 87.12 184 PRO A C 1
ATOM 1427 O O . PRO A 1 184 ? -1.614 -0.236 -6.485 1.00 87.12 184 PRO A O 1
ATOM 1430 N N . GLY A 1 185 ? -2.303 -1.465 -4.731 1.00 85.12 185 GLY A N 1
ATOM 1431 C CA . GLY A 1 185 ? -1.343 -2.554 -4.922 1.00 85.12 185 GLY A CA 1
ATOM 1432 C C . GLY A 1 185 ? 0.033 -2.321 -4.298 1.00 85.12 185 GLY A C 1
ATOM 1433 O O . GLY A 1 185 ? 0.839 -3.245 -4.306 1.00 85.12 185 GLY A O 1
ATOM 1434 N N . LEU A 1 186 ? 0.298 -1.145 -3.716 1.00 90.19 186 LEU A N 1
ATOM 1435 C CA . LEU A 1 186 ? 1.533 -0.892 -2.979 1.00 90.19 186 LEU A CA 1
ATOM 1436 C C . LEU A 1 186 ? 1.294 -0.808 -1.476 1.00 90.19 186 LEU A C 1
ATOM 1438 O O . LEU A 1 186 ? 0.428 -0.082 -0.993 1.00 90.19 186 LEU A O 1
ATOM 1442 N N . THR A 1 187 ? 2.107 -1.545 -0.734 1.00 92.94 187 THR A N 1
ATOM 1443 C CA . THR A 1 187 ? 2.151 -1.521 0.724 1.00 92.94 187 THR A CA 1
ATOM 1444 C C . THR A 1 187 ? 3.155 -0.481 1.222 1.00 92.94 187 THR A C 1
ATOM 1446 O O . THR A 1 187 ? 4.056 -0.052 0.498 1.00 92.94 187 THR A O 1
ATOM 1449 N N . HIS A 1 188 ? 3.009 -0.047 2.474 1.00 93.81 188 HIS A N 1
ATOM 1450 C CA . HIS A 1 188 ? 3.863 0.991 3.060 1.00 93.81 188 HIS A CA 1
ATOM 1451 C C . HIS A 1 188 ? 5.361 0.651 3.062 1.00 93.81 188 HIS A C 1
ATOM 1453 O O . HIS A 1 188 ? 6.182 1.541 2.863 1.00 93.81 188 HIS A O 1
ATOM 1459 N N . ASP A 1 189 ? 5.718 -0.619 3.251 1.00 90.62 189 ASP A N 1
ATOM 1460 C CA . ASP A 1 189 ? 7.093 -1.124 3.142 1.00 90.62 189 ASP A CA 1
ATOM 1461 C C . ASP A 1 189 ? 7.651 -0.946 1.722 1.00 90.62 189 ASP A C 1
ATOM 1463 O O . ASP A 1 189 ? 8.744 -0.406 1.555 1.00 90.62 189 ASP A O 1
ATOM 1467 N N . VAL A 1 190 ? 6.882 -1.317 0.696 1.00 91.81 190 VAL A N 1
ATOM 1468 C CA . VAL A 1 190 ? 7.272 -1.150 -0.710 1.00 91.81 190 VAL A CA 1
ATOM 1469 C C . VAL A 1 190 ? 7.446 0.324 -1.060 1.00 91.81 190 VAL A C 1
ATOM 1471 O O . VAL A 1 190 ? 8.456 0.698 -1.652 1.00 91.81 190 VAL A O 1
ATOM 1474 N N . ILE A 1 191 ? 6.497 1.179 -0.668 1.00 92.38 191 ILE A N 1
ATOM 1475 C CA . ILE A 1 191 ? 6.565 2.617 -0.957 1.00 92.38 191 ILE A CA 1
ATOM 1476 C C . ILE A 1 191 ? 7.745 3.261 -0.212 1.00 92.38 191 ILE A C 1
ATOM 1478 O O . ILE A 1 191 ? 8.459 4.077 -0.792 1.00 92.38 191 ILE A O 1
ATOM 1482 N N . ALA A 1 192 ? 7.999 2.873 1.042 1.00 91.44 192 ALA A N 1
ATOM 1483 C CA . ALA A 1 192 ? 9.143 3.367 1.803 1.00 91.44 192 ALA A CA 1
ATOM 1484 C C . ALA A 1 192 ? 10.474 2.978 1.142 1.00 91.44 192 ALA A C 1
ATOM 1486 O O . ALA A 1 192 ? 11.330 3.839 0.936 1.00 91.44 192 ALA A O 1
ATOM 1487 N N . VAL A 1 193 ? 10.633 1.709 0.750 1.00 90.44 193 VAL A N 1
ATOM 1488 C CA . VAL A 1 193 ? 11.830 1.230 0.038 1.00 90.44 193 VAL A CA 1
ATOM 1489 C C . VAL A 1 193 ? 11.989 1.940 -1.302 1.00 90.44 193 VAL A C 1
ATOM 1491 O O . VAL A 1 193 ? 13.093 2.380 -1.629 1.00 90.44 193 VAL A O 1
ATOM 1494 N N . LEU A 1 194 ? 10.903 2.110 -2.056 1.00 90.56 194 LEU A N 1
ATOM 1495 C CA . LEU A 1 194 ? 10.913 2.827 -3.325 1.00 90.56 194 LEU A CA 1
ATOM 1496 C C . LEU A 1 194 ? 11.401 4.271 -3.142 1.00 90.56 194 LEU A C 1
ATOM 1498 O O . LEU A 1 194 ? 12.344 4.694 -3.810 1.00 90.56 194 LEU A O 1
ATOM 1502 N N . SER A 1 195 ? 10.813 5.008 -2.201 1.00 90.31 195 SER A N 1
ATOM 1503 C CA . SER A 1 195 ? 11.200 6.388 -1.903 1.00 90.31 195 SER A CA 1
ATOM 1504 C C . SER A 1 195 ? 12.646 6.511 -1.445 1.00 90.31 195 SER A C 1
ATOM 1506 O O . SER A 1 195 ? 13.374 7.355 -1.966 1.00 90.31 195 SER A O 1
ATOM 1508 N N . LEU A 1 196 ? 13.096 5.647 -0.531 1.00 90.19 196 LEU A N 1
ATOM 1509 C CA . LEU A 1 196 ? 14.491 5.624 -0.089 1.00 90.19 196 LEU A CA 1
ATOM 1510 C C . LEU A 1 196 ? 15.440 5.340 -1.257 1.00 90.19 196 LEU A C 1
ATOM 1512 O O . LEU A 1 196 ? 16.428 6.050 -1.426 1.00 90.19 196 LEU A O 1
ATOM 1516 N N . THR A 1 197 ? 15.112 4.368 -2.110 1.00 89.56 197 THR A N 1
ATOM 1517 C CA . THR A 1 197 ? 15.918 4.033 -3.295 1.00 89.56 197 THR A CA 1
ATOM 1518 C C . THR A 1 197 ? 16.083 5.247 -4.208 1.00 89.56 197 THR A C 1
ATOM 1520 O O . THR A 1 197 ? 17.199 5.580 -4.606 1.00 89.56 197 THR A O 1
ATOM 1523 N N . ILE A 1 198 ? 14.996 5.974 -4.476 1.00 87.62 198 ILE A N 1
ATOM 1524 C CA . ILE A 1 198 ? 15.036 7.192 -5.290 1.00 87.62 198 ILE A CA 1
ATOM 1525 C C . ILE A 1 198 ? 15.877 8.293 -4.617 1.00 87.62 198 ILE A C 1
ATOM 1527 O O . ILE A 1 198 ? 16.645 8.968 -5.303 1.00 87.62 198 ILE A O 1
ATOM 1531 N N . ILE A 1 199 ? 15.805 8.474 -3.292 1.00 88.38 199 ILE A N 1
ATOM 1532 C CA . ILE A 1 199 ? 16.661 9.436 -2.561 1.00 88.38 199 ILE A CA 1
ATOM 1533 C C . ILE A 1 199 ? 18.147 9.105 -2.736 1.00 88.38 199 ILE A C 1
ATOM 1535 O O . ILE A 1 199 ? 18.955 9.998 -3.023 1.00 88.38 199 ILE A O 1
ATOM 1539 N N . TYR A 1 200 ? 18.517 7.832 -2.570 1.00 85.00 200 TYR A N 1
ATOM 1540 C CA . TYR A 1 200 ? 19.902 7.391 -2.735 1.00 85.00 200 TYR A CA 1
ATOM 1541 C C . TYR A 1 200 ? 20.394 7.635 -4.158 1.00 85.00 200 TYR A C 1
ATOM 1543 O O . TYR A 1 200 ? 21.475 8.199 -4.332 1.00 85.00 200 TYR A O 1
ATOM 1551 N N . LEU A 1 201 ? 19.581 7.322 -5.168 1.00 82.00 201 LEU A N 1
ATOM 1552 C CA . LEU A 1 201 ? 19.920 7.579 -6.569 1.00 82.00 201 LEU A CA 1
ATOM 1553 C C . LEU A 1 201 ? 20.145 9.073 -6.850 1.00 82.00 201 LEU A C 1
ATOM 1555 O O . LEU A 1 201 ? 21.139 9.434 -7.483 1.00 82.00 201 LEU A O 1
ATOM 1559 N N . HIS A 1 202 ? 19.307 9.962 -6.307 1.00 80.75 202 HIS A N 1
ATOM 1560 C CA . HIS A 1 202 ? 19.518 11.413 -6.409 1.00 80.75 202 HIS A CA 1
ATOM 1561 C C . HIS A 1 202 ? 20.817 11.881 -5.735 1.00 80.75 202 HIS A C 1
ATOM 1563 O O . HIS A 1 202 ? 21.497 12.783 -6.235 1.00 80.75 202 HIS A O 1
ATOM 1569 N N . SER A 1 203 ? 21.179 11.264 -4.609 1.00 77.75 203 SER A N 1
ATOM 1570 C CA . SER A 1 203 ? 22.384 11.605 -3.847 1.00 77.75 203 SER A CA 1
ATOM 1571 C C . SER A 1 203 ? 23.658 11.133 -4.552 1.00 77.75 203 SER A C 1
ATOM 1573 O O . SER A 1 203 ? 24.612 11.902 -4.690 1.00 77.75 203 SER A O 1
ATOM 1575 N N . ILE A 1 204 ? 23.655 9.901 -5.069 1.00 74.06 204 ILE A N 1
ATOM 1576 C CA . ILE A 1 204 ? 24.747 9.335 -5.876 1.00 74.06 204 ILE A CA 1
ATOM 1577 C C . ILE A 1 204 ? 24.950 10.173 -7.140 1.00 74.06 204 ILE A C 1
ATOM 1579 O O . ILE A 1 204 ? 26.075 10.564 -7.452 1.00 74.06 204 ILE A O 1
ATOM 1583 N N . ARG A 1 205 ? 23.860 10.552 -7.819 1.00 72.62 205 ARG A N 1
ATOM 1584 C CA . ARG A 1 205 ? 23.904 11.447 -8.982 1.00 72.62 205 ARG A CA 1
ATOM 1585 C C . ARG A 1 205 ? 24.641 12.751 -8.677 1.00 72.62 205 ARG A C 1
ATOM 1587 O O . ARG A 1 205 ? 25.494 13.155 -9.464 1.00 72.62 205 ARG A O 1
ATOM 1594 N N . ARG A 1 206 ? 24.348 13.404 -7.545 1.00 71.56 206 ARG A N 1
ATOM 1595 C CA . ARG A 1 206 ? 25.051 14.631 -7.125 1.00 71.56 206 ARG A CA 1
ATOM 1596 C C . ARG A 1 206 ? 26.555 14.386 -6.986 1.00 71.56 206 ARG A C 1
ATOM 1598 O O . ARG A 1 206 ? 27.345 15.208 -7.445 1.00 71.56 206 ARG A O 1
ATOM 1605 N N . MET A 1 207 ? 26.940 13.263 -6.378 1.00 72.31 207 MET A N 1
ATOM 1606 C CA . MET A 1 207 ? 28.347 12.890 -6.217 1.00 72.31 207 MET A CA 1
ATOM 1607 C C . MET A 1 207 ? 29.041 12.739 -7.577 1.00 72.31 207 MET A C 1
ATOM 1609 O O . MET A 1 207 ? 30.103 13.323 -7.786 1.00 72.31 207 MET A O 1
ATOM 1613 N N . ILE A 1 208 ? 28.422 12.026 -8.521 1.00 70.62 208 ILE A N 1
ATOM 1614 C CA . ILE A 1 208 ? 28.971 11.825 -9.869 1.00 70.62 208 ILE A CA 1
ATOM 1615 C C . ILE A 1 208 ? 29.080 13.161 -10.612 1.00 70.62 208 ILE A C 1
ATOM 1617 O O . ILE A 1 208 ? 30.150 13.491 -11.114 1.00 70.62 208 ILE A O 1
ATOM 1621 N N . GLN A 1 209 ? 28.027 13.986 -10.610 1.00 68.81 209 GLN A N 1
ATOM 1622 C CA . GLN A 1 209 ? 28.043 15.303 -11.263 1.00 68.81 209 GLN A CA 1
ATOM 1623 C C . GLN A 1 209 ? 29.162 16.203 -10.731 1.00 68.81 209 GLN A C 1
ATOM 1625 O O . GLN A 1 209 ? 29.870 16.823 -11.522 1.00 68.81 209 GLN A O 1
ATOM 1630 N N . SER A 1 210 ? 29.369 16.215 -9.410 1.00 68.62 210 SER A N 1
ATOM 1631 C CA . SER A 1 210 ? 30.452 16.987 -8.791 1.00 68.62 210 SER A CA 1
ATOM 1632 C C . SER A 1 210 ? 31.851 16.479 -9.154 1.00 68.62 210 SER A C 1
ATOM 1634 O O . SER A 1 210 ? 32.788 17.267 -9.183 1.00 68.62 210 SER A O 1
ATOM 1636 N N . ARG A 1 211 ? 32.003 15.182 -9.461 1.00 64.94 211 ARG A N 1
ATOM 1637 C CA . ARG A 1 211 ? 33.275 14.586 -9.906 1.00 64.94 211 ARG A CA 1
ATOM 1638 C C . ARG A 1 211 ? 33.520 14.771 -11.405 1.00 64.94 211 ARG A C 1
ATOM 1640 O O . ARG A 1 211 ? 34.666 14.913 -11.813 1.00 64.94 211 ARG A O 1
ATOM 1647 N N . CYS A 1 212 ? 32.464 14.771 -12.218 1.00 60.16 212 CYS A N 1
ATOM 1648 C CA . CYS A 1 212 ? 32.549 14.997 -13.664 1.00 60.16 212 CYS A CA 1
ATOM 1649 C C . CYS A 1 212 ? 32.730 16.479 -14.025 1.00 60.16 212 CYS A C 1
ATOM 1651 O O . CYS A 1 212 ? 33.236 16.790 -15.103 1.00 60.16 212 CYS A O 1
ATOM 1653 N N . GLN A 1 213 ? 32.348 17.399 -13.137 1.00 57.41 213 GLN A N 1
ATOM 1654 C CA . GLN A 1 213 ? 32.708 18.812 -13.237 1.00 57.41 213 GLN A CA 1
ATOM 1655 C C . GLN A 1 213 ? 34.198 18.976 -12.900 1.00 57.41 213 GLN A C 1
ATOM 1657 O O . GLN A 1 213 ? 34.575 19.264 -11.768 1.00 57.41 213 GLN A O 1
ATOM 1662 N N . ILE A 1 214 ? 35.056 18.761 -13.902 1.00 46.00 214 ILE A N 1
ATOM 1663 C CA . ILE A 1 214 ? 36.481 19.119 -13.856 1.00 46.00 214 ILE A CA 1
ATOM 1664 C C . ILE A 1 214 ? 36.571 20.608 -13.469 1.00 46.00 214 ILE A C 1
ATOM 1666 O O . ILE A 1 214 ? 35.836 21.413 -14.052 1.00 46.00 214 ILE A O 1
ATOM 1670 N N . PRO A 1 215 ? 37.429 21.009 -12.509 1.00 40.62 215 PRO A N 1
ATOM 1671 C CA . PRO A 1 215 ? 37.602 22.416 -12.186 1.00 40.62 215 PRO A CA 1
ATOM 1672 C C . PRO A 1 215 ? 38.039 23.148 -13.452 1.00 40.62 215 PRO A C 1
ATOM 1674 O O . PRO A 1 215 ? 39.036 22.791 -14.078 1.00 40.62 215 PRO A O 1
ATOM 1677 N N . ASN A 1 216 ? 37.265 24.162 -13.831 1.00 37.94 216 ASN A N 1
ATOM 1678 C CA . ASN A 1 216 ? 37.647 25.105 -14.866 1.00 37.94 216 ASN A CA 1
ATOM 1679 C C . ASN A 1 216 ? 38.992 25.697 -14.424 1.00 37.94 216 ASN A C 1
ATOM 1681 O O . ASN A 1 216 ? 39.044 26.447 -13.445 1.00 37.94 216 ASN A O 1
ATOM 1685 N N . THR A 1 217 ? 40.090 25.297 -15.064 1.00 36.50 217 THR A N 1
ATOM 1686 C CA . THR A 1 217 ? 41.389 25.927 -14.854 1.00 36.50 217 THR A CA 1
ATOM 1687 C C . THR A 1 217 ? 41.196 27.409 -15.130 1.00 36.50 217 THR A C 1
ATOM 1689 O O . THR A 1 217 ? 40.802 27.805 -16.226 1.00 36.50 217 THR A O 1
ATOM 1692 N N . GLN A 1 218 ? 41.395 28.225 -14.094 1.00 39.59 218 GLN A N 1
ATOM 1693 C CA . GLN A 1 218 ? 41.361 29.674 -14.197 1.00 39.59 218 GLN A CA 1
ATOM 1694 C C . GLN A 1 218 ? 42.370 30.092 -15.267 1.00 39.59 218 GLN A C 1
ATOM 1696 O O . GLN A 1 218 ? 43.577 30.049 -15.043 1.00 39.59 218 GLN A O 1
ATOM 1701 N N . HIS A 1 219 ? 41.883 30.480 -16.442 1.00 37.56 219 HIS A N 1
ATOM 1702 C CA . HIS A 1 219 ? 42.703 31.234 -17.372 1.00 37.56 219 HIS A CA 1
ATOM 1703 C C . HIS A 1 219 ? 42.810 32.658 -16.811 1.00 37.56 219 HIS A C 1
ATOM 1705 O O . HIS A 1 219 ? 41.770 33.267 -16.545 1.00 37.56 219 HIS A O 1
ATOM 1711 N N . PRO A 1 220 ? 44.022 33.200 -16.597 1.00 34.72 220 PRO A N 1
ATOM 1712 C CA . PRO A 1 220 ? 44.168 34.571 -16.141 1.00 34.72 220 PRO A CA 1
ATOM 1713 C C . PRO A 1 220 ? 43.587 35.495 -17.212 1.00 34.72 220 PRO A C 1
ATOM 1715 O O . PRO A 1 220 ? 44.007 35.469 -18.369 1.00 34.72 220 PRO A O 1
ATOM 1718 N N . THR A 1 221 ? 42.588 36.286 -16.833 1.00 35.19 221 THR A N 1
ATOM 1719 C CA . THR A 1 221 ? 42.053 37.378 -17.646 1.00 35.19 221 THR A CA 1
ATOM 1720 C C . THR A 1 221 ? 43.176 38.371 -17.949 1.00 35.19 221 THR A C 1
ATOM 1722 O O . THR A 1 221 ? 43.717 38.952 -17.004 1.00 35.19 221 THR A O 1
ATOM 1725 N N . PRO A 1 222 ? 43.531 38.624 -19.222 1.00 36.25 222 PRO A N 1
ATOM 1726 C CA . PRO A 1 222 ? 44.320 39.793 -19.550 1.00 36.25 222 PRO A CA 1
ATOM 1727 C C . PRO A 1 222 ? 43.403 41.014 -19.457 1.00 36.25 222 PRO A C 1
ATOM 1729 O O . PRO A 1 222 ? 42.371 41.087 -20.124 1.00 36.25 222 PRO A O 1
ATOM 1732 N N . ASN A 1 223 ? 43.776 41.965 -18.603 1.00 42.81 223 ASN A N 1
ATOM 1733 C CA . ASN A 1 223 ? 43.203 43.306 -18.599 1.00 42.81 223 ASN A CA 1
ATOM 1734 C C . ASN A 1 223 ? 43.359 43.930 -19.989 1.00 42.81 223 ASN A C 1
ATOM 1736 O O . ASN A 1 223 ? 44.484 44.007 -20.472 1.00 42.81 223 ASN A O 1
ATOM 1740 N N . LEU A 1 224 ? 42.285 44.448 -20.585 1.00 33.31 224 LEU A N 1
ATOM 1741 C CA . LEU A 1 224 ? 42.376 45.554 -21.541 1.00 33.31 224 LEU A CA 1
ATOM 1742 C C . LEU A 1 224 ? 41.068 46.382 -21.526 1.00 33.31 224 LEU A C 1
ATOM 1744 O O . LEU A 1 224 ? 40.008 45.830 -21.221 1.00 33.31 224 LEU A O 1
ATOM 1748 N N . PRO A 1 225 ? 41.137 47.701 -21.795 1.00 35.16 225 PRO A N 1
ATOM 1749 C CA . PRO A 1 225 ? 40.069 48.654 -21.517 1.00 35.16 225 PRO A CA 1
ATOM 1750 C C . PRO A 1 225 ? 39.000 48.702 -22.623 1.00 35.16 225 PRO A C 1
ATOM 1752 O O . PRO A 1 225 ? 39.208 48.275 -23.756 1.00 35.16 225 PRO A O 1
ATOM 1755 N N . SER A 1 226 ? 37.840 49.241 -22.255 1.00 32.38 226 SER A N 1
ATOM 1756 C CA . SER A 1 226 ? 36.619 49.419 -23.055 1.00 32.38 226 SER A CA 1
ATOM 1757 C C . SER A 1 226 ? 36.726 50.542 -24.126 1.00 32.38 226 SER A C 1
ATOM 1759 O O . SER A 1 226 ? 37.737 51.236 -24.180 1.00 32.38 226 SER A O 1
ATOM 1761 N N . PRO A 1 227 ? 35.677 50.824 -24.929 1.00 51.22 227 PRO A N 1
ATOM 1762 C CA . PRO A 1 227 ? 35.386 50.236 -26.243 1.00 51.22 227 PRO A CA 1
ATOM 1763 C C . PRO A 1 227 ? 35.453 51.276 -27.392 1.00 51.22 227 PRO A C 1
ATOM 1765 O O . PRO A 1 227 ? 35.144 52.442 -27.176 1.00 51.22 227 PRO A O 1
ATOM 1768 N N . PHE A 1 228 ? 35.758 50.881 -28.637 1.00 29.91 228 PHE A N 1
ATOM 1769 C CA . PHE A 1 228 ? 35.527 51.743 -29.814 1.00 29.91 228 PHE A CA 1
ATOM 1770 C C . PHE A 1 228 ? 35.236 50.944 -31.104 1.00 29.91 228 PHE A C 1
ATOM 1772 O O . PHE A 1 228 ? 35.764 49.860 -31.323 1.00 29.91 228 PHE A O 1
ATOM 1779 N N . LEU A 1 229 ? 34.339 51.519 -31.911 1.00 37.03 229 LEU A N 1
ATOM 1780 C CA . LEU A 1 229 ? 33.631 51.044 -33.115 1.00 37.03 229 LEU A CA 1
ATOM 1781 C C . LEU A 1 229 ? 34.499 50.511 -34.281 1.00 37.03 229 LEU A C 1
ATOM 1783 O O . LEU A 1 229 ? 35.530 51.120 -34.559 1.00 37.03 229 LEU A O 1
ATOM 1787 N N . ARG A 1 230 ? 33.987 49.522 -35.057 1.00 26.88 230 ARG A N 1
ATOM 1788 C CA . ARG A 1 230 ? 33.705 49.563 -36.532 1.00 26.88 230 ARG A CA 1
ATOM 1789 C C . ARG A 1 230 ? 33.455 48.148 -37.146 1.00 26.88 230 ARG A C 1
ATOM 1791 O O . ARG A 1 230 ? 34.122 47.188 -36.788 1.00 26.88 230 ARG A O 1
ATOM 1798 N N . GLU A 1 231 ? 32.473 48.066 -38.053 1.00 27.48 231 GLU A N 1
ATOM 1799 C CA . GLU A 1 231 ? 32.009 46.950 -38.936 1.00 27.48 231 GLU A CA 1
ATOM 1800 C C . GLU A 1 231 ? 33.042 46.521 -40.041 1.00 27.48 231 GLU A C 1
ATOM 1802 O O . GLU A 1 231 ? 34.093 47.158 -40.117 1.00 27.48 231 GLU A O 1
ATOM 1807 N N . PRO A 1 232 ? 32.745 45.637 -41.039 1.00 51.38 232 PRO A N 1
ATOM 1808 C CA . PRO A 1 232 ? 32.529 44.171 -41.008 1.00 51.38 232 PRO A CA 1
ATOM 1809 C C . PRO A 1 232 ? 33.367 43.397 -42.083 1.00 51.38 232 PRO A C 1
ATOM 1811 O O . PRO A 1 232 ? 33.624 43.933 -43.156 1.00 51.38 232 PRO A O 1
ATOM 1814 N N . SER A 1 233 ? 33.723 42.108 -41.901 1.00 24.67 233 SER A N 1
ATOM 1815 C CA . SER A 1 233 ? 34.164 41.246 -43.037 1.00 24.67 233 SER A CA 1
ATOM 1816 C C . SER A 1 233 ? 34.341 39.742 -42.723 1.00 24.67 233 SER A C 1
ATOM 1818 O O . SER A 1 233 ? 35.180 39.357 -41.918 1.00 24.67 233 SER A O 1
ATOM 1820 N N . THR A 1 234 ? 33.549 38.926 -43.433 1.00 26.66 234 THR A N 1
ATOM 1821 C CA . THR A 1 234 ? 33.838 37.644 -44.132 1.00 26.66 234 THR A CA 1
ATOM 1822 C C . THR A 1 234 ? 34.610 36.469 -43.484 1.00 26.66 234 THR A C 1
ATOM 1824 O O . THR A 1 234 ? 35.816 36.525 -43.283 1.00 26.66 234 THR A O 1
ATOM 1827 N N . THR A 1 235 ? 33.893 35.329 -43.435 1.00 27.73 235 THR A N 1
ATOM 1828 C CA . THR A 1 235 ? 34.296 33.947 -43.817 1.00 27.73 235 THR A CA 1
ATOM 1829 C C . THR A 1 235 ? 35.237 33.134 -42.912 1.00 27.73 235 THR A C 1
ATOM 1831 O O . THR A 1 235 ? 36.449 33.259 -43.016 1.00 27.73 235 THR A O 1
ATOM 1834 N N . THR A 1 236 ? 34.697 32.152 -42.166 1.00 27.81 236 THR A N 1
ATOM 1835 C CA . THR A 1 236 ? 34.926 30.684 -42.340 1.00 27.81 236 THR A CA 1
ATOM 1836 C C . THR A 1 236 ? 34.132 29.850 -41.310 1.00 27.81 236 THR A C 1
ATOM 1838 O O . THR A 1 236 ? 34.005 30.216 -40.147 1.00 27.81 236 THR A O 1
ATOM 1841 N N . THR A 1 237 ? 33.569 28.727 -41.766 1.00 29.95 237 THR A N 1
ATOM 1842 C CA . THR A 1 237 ? 32.710 27.755 -41.050 1.00 29.95 237 THR A CA 1
ATOM 1843 C C . THR A 1 237 ? 33.524 26.761 -40.171 1.00 29.95 237 THR A C 1
ATOM 1845 O O . THR A 1 237 ? 34.744 26.890 -40.093 1.00 29.95 237 THR A O 1
ATOM 1848 N N . PRO A 1 238 ? 32.917 25.804 -39.427 1.00 39.91 238 PRO A N 1
ATOM 1849 C CA . PRO A 1 238 ? 33.119 25.652 -37.986 1.00 39.91 238 PRO A CA 1
ATOM 1850 C C . PRO A 1 238 ? 33.948 24.409 -37.605 1.00 39.91 238 PRO A C 1
ATOM 1852 O O . PRO A 1 238 ? 34.033 23.438 -38.356 1.00 39.91 238 PRO A O 1
ATOM 1855 N N . ARG A 1 239 ? 34.491 24.360 -36.381 1.00 26.36 239 ARG A N 1
ATOM 1856 C CA . ARG A 1 239 ? 35.035 23.108 -35.831 1.00 26.36 239 ARG A CA 1
ATOM 1857 C C . ARG A 1 239 ? 34.597 22.875 -34.388 1.00 26.36 239 ARG A C 1
ATOM 1859 O O . ARG A 1 239 ? 35.063 23.531 -33.468 1.00 26.36 239 ARG A O 1
ATOM 1866 N N . GLY A 1 240 ? 33.676 21.920 -34.262 1.00 30.23 240 GLY A N 1
ATOM 1867 C CA . GLY A 1 240 ? 33.538 20.954 -33.172 1.00 30.23 240 GLY A CA 1
ATOM 1868 C C . GLY A 1 240 ? 33.610 21.467 -31.737 1.00 30.23 240 GLY A C 1
ATOM 1869 O O . GLY A 1 240 ? 34.682 21.497 -31.143 1.00 30.23 240 GLY A O 1
ATOM 1870 N N . LYS A 1 241 ? 32.444 21.688 -31.123 1.00 28.53 241 LYS A N 1
ATOM 1871 C CA . LYS A 1 241 ? 32.279 21.419 -29.691 1.00 28.53 241 LYS A CA 1
ATOM 1872 C C . LYS A 1 241 ? 31.704 20.015 -29.556 1.00 28.53 241 LYS A C 1
ATOM 1874 O O . LYS A 1 241 ? 30.582 19.756 -29.982 1.00 28.53 241 LYS A O 1
ATOM 1879 N N . SER A 1 242 ? 32.509 19.105 -29.023 1.00 27.44 242 SER A N 1
ATOM 1880 C CA . SER A 1 242 ? 32.086 17.775 -28.610 1.00 27.44 242 SER A CA 1
ATOM 1881 C C . SER A 1 242 ? 31.098 17.908 -27.451 1.00 27.44 242 SER A C 1
ATOM 1883 O O . SER A 1 242 ? 31.479 18.157 -26.310 1.00 27.44 242 SER A O 1
ATOM 1885 N N . SER A 1 243 ? 29.808 17.741 -27.742 1.00 30.89 243 SER A N 1
ATOM 1886 C CA . SER A 1 243 ? 28.834 17.376 -26.715 1.00 30.89 243 SER A CA 1
ATOM 1887 C C . SER A 1 243 ? 29.271 16.040 -26.123 1.00 30.89 243 SER A C 1
ATOM 1889 O O . SER A 1 243 ? 29.254 15.023 -26.814 1.00 30.89 243 SER A O 1
ATOM 1891 N N . GLN A 1 244 ? 29.698 16.039 -24.860 1.00 37.56 244 GLN A N 1
ATOM 1892 C CA . GLN A 1 244 ? 29.923 14.805 -24.116 1.00 37.56 244 GLN A CA 1
ATOM 1893 C C . GLN A 1 244 ? 28.572 14.117 -23.901 1.00 37.56 244 GLN A C 1
ATOM 1895 O O . GLN A 1 244 ? 27.818 14.440 -22.985 1.00 37.56 244 GLN A O 1
ATOM 1900 N N . THR A 1 245 ? 28.244 13.176 -24.778 1.00 33.28 245 THR A N 1
ATOM 1901 C CA . THR A 1 245 ? 27.172 12.212 -24.556 1.00 33.28 245 THR A CA 1
ATOM 1902 C C . THR A 1 245 ? 27.699 11.164 -23.582 1.00 33.28 245 THR A C 1
ATOM 1904 O O . THR A 1 245 ? 28.468 10.284 -23.969 1.00 33.28 245 THR A O 1
ATOM 1907 N N . PHE A 1 246 ? 27.336 11.271 -22.304 1.00 42.03 246 PHE A N 1
ATOM 1908 C CA . PHE A 1 246 ? 27.609 10.210 -21.336 1.00 42.03 246 PHE A CA 1
ATOM 1909 C C . PHE A 1 246 ? 26.833 8.955 -21.754 1.00 42.03 246 PHE A C 1
ATOM 1911 O O . PHE A 1 246 ? 25.609 8.988 -21.875 1.00 42.03 246 PHE A O 1
ATOM 1918 N N . SER A 1 247 ? 27.550 7.860 -22.022 1.00 40.66 247 SER A N 1
ATOM 1919 C CA . SER A 1 247 ? 26.930 6.581 -22.372 1.00 40.66 247 SER A CA 1
ATOM 1920 C C . SER A 1 247 ? 26.106 6.081 -21.187 1.00 40.66 247 SER A C 1
ATOM 1922 O O . SER A 1 247 ? 26.623 5.960 -20.076 1.00 40.66 247 SER A O 1
ATOM 1924 N N . ILE A 1 248 ? 24.835 5.757 -21.432 1.00 43.66 248 ILE A N 1
ATOM 1925 C CA . ILE A 1 248 ? 23.893 5.194 -20.449 1.00 43.66 248 ILE A CA 1
ATOM 1926 C C . ILE A 1 248 ? 24.509 3.984 -19.722 1.00 43.66 248 ILE A C 1
ATOM 1928 O O . ILE A 1 248 ? 24.263 3.785 -18.537 1.00 43.66 248 ILE A O 1
ATOM 1932 N N . GLN A 1 249 ? 25.390 3.232 -20.392 1.00 36.69 249 GLN A N 1
ATOM 1933 C CA . GLN A 1 249 ? 26.096 2.095 -19.802 1.00 36.69 249 GLN A CA 1
ATOM 1934 C C . GLN A 1 249 ? 27.005 2.477 -18.629 1.00 36.69 249 GLN A C 1
ATOM 1936 O O . GLN A 1 249 ? 27.040 1.753 -17.639 1.00 36.69 249 GLN A O 1
ATOM 1941 N N . GLN A 1 250 ? 27.693 3.620 -18.699 1.00 42.75 250 GLN A N 1
ATOM 1942 C CA . GLN A 1 250 ? 28.596 4.048 -17.630 1.00 42.75 250 GLN A CA 1
ATOM 1943 C C . GLN A 1 250 ? 27.814 4.415 -16.364 1.00 42.75 250 GLN A C 1
ATOM 1945 O O . GLN A 1 250 ? 28.195 4.047 -15.260 1.00 42.75 250 GLN A O 1
ATOM 1950 N N . ILE A 1 251 ? 26.651 5.042 -16.540 1.00 50.66 251 ILE A N 1
ATOM 1951 C CA . ILE A 1 251 ? 25.762 5.426 -15.439 1.00 50.66 251 ILE A CA 1
ATOM 1952 C C . ILE A 1 251 ? 25.160 4.179 -14.770 1.00 50.66 251 ILE A C 1
ATOM 1954 O O . ILE A 1 251 ? 25.050 4.129 -13.548 1.00 50.66 251 ILE A O 1
ATOM 1958 N N . CYS A 1 252 ? 24.810 3.144 -15.541 1.00 41.84 252 CYS A N 1
ATOM 1959 C CA . CYS A 1 252 ? 24.324 1.878 -14.988 1.00 41.84 252 CYS A CA 1
ATOM 1960 C C . CYS A 1 252 ? 25.392 1.130 -14.182 1.00 41.84 252 CYS A C 1
ATOM 1962 O O . CYS A 1 252 ? 25.065 0.551 -13.149 1.00 41.84 252 CYS A O 1
ATOM 1964 N N . ILE A 1 253 ? 26.652 1.170 -14.623 1.00 47.81 253 ILE A N 1
ATOM 1965 C CA . ILE A 1 253 ? 27.791 0.594 -13.891 1.00 47.81 253 ILE A CA 1
ATOM 1966 C C . ILE A 1 253 ? 28.017 1.346 -12.571 1.00 47.81 253 ILE A C 1
ATOM 1968 O O . ILE A 1 253 ? 28.239 0.724 -11.535 1.00 47.81 253 ILE A O 1
ATOM 1972 N N . ASP A 1 254 ? 27.873 2.670 -12.569 1.00 49.41 254 ASP A N 1
ATOM 1973 C CA . ASP A 1 254 ? 28.055 3.472 -11.357 1.00 49.41 254 ASP A CA 1
ATOM 1974 C C . ASP A 1 254 ? 26.906 3.264 -10.345 1.00 49.41 254 ASP A C 1
ATOM 1976 O O . ASP A 1 254 ? 27.143 3.172 -9.139 1.00 49.41 254 ASP A O 1
ATOM 1980 N N . VAL A 1 255 ? 25.663 3.084 -10.818 1.00 50.66 255 VAL A N 1
ATOM 1981 C CA . VAL A 1 255 ? 24.522 2.667 -9.974 1.00 50.66 255 VAL A CA 1
ATOM 1982 C C . VAL A 1 255 ? 24.745 1.263 -9.388 1.00 50.66 255 VAL A C 1
ATOM 1984 O O . VAL A 1 255 ? 24.441 1.029 -8.217 1.00 50.66 255 VAL A O 1
ATOM 1987 N N . PHE A 1 256 ? 25.326 0.349 -10.170 1.00 51.78 256 PHE A N 1
ATOM 1988 C CA . PHE A 1 256 ? 25.654 -1.023 -9.766 1.00 51.78 256 PHE A CA 1
ATOM 1989 C C . PHE A 1 256 ? 26.706 -1.065 -8.644 1.00 51.78 256 PHE A C 1
ATOM 1991 O O . PHE A 1 256 ? 26.511 -1.739 -7.632 1.00 51.78 256 PHE A O 1
ATOM 1998 N N . ILE A 1 257 ? 27.789 -0.292 -8.772 1.00 50.94 257 ILE A N 1
ATOM 1999 C CA . ILE A 1 257 ? 28.856 -0.205 -7.759 1.00 50.94 257 ILE A CA 1
ATOM 2000 C C . ILE A 1 257 ? 28.318 0.365 -6.433 1.00 50.94 257 ILE A C 1
ATOM 2002 O O . ILE A 1 257 ? 28.734 -0.067 -5.354 1.00 50.94 257 ILE A O 1
ATOM 2006 N N . CYS A 1 258 ? 27.359 1.293 -6.484 1.00 49.78 258 CYS A N 1
ATOM 2007 C CA . CYS A 1 258 ? 26.790 1.931 -5.294 1.00 49.78 258 CYS A CA 1
ATOM 2008 C C . CYS A 1 258 ? 25.721 1.095 -4.563 1.00 49.78 258 CYS A C 1
ATOM 2010 O O . CYS A 1 258 ? 25.664 1.131 -3.329 1.00 49.78 258 CYS A O 1
ATOM 2012 N N . LEU A 1 259 ? 24.901 0.315 -5.280 1.00 47.97 259 LEU A N 1
ATOM 2013 C CA . LEU A 1 259 ? 23.958 -0.627 -4.652 1.00 47.97 259 LEU A CA 1
ATOM 2014 C C . LEU A 1 259 ? 24.692 -1.708 -3.842 1.00 47.97 259 LEU A C 1
ATOM 2016 O O . LEU A 1 259 ? 24.231 -2.090 -2.769 1.00 47.97 259 LEU A O 1
ATOM 2020 N N . LEU A 1 260 ? 25.871 -2.134 -4.305 1.00 45.75 260 LEU A N 1
ATOM 2021 C CA . LEU A 1 260 ? 26.708 -3.126 -3.623 1.00 45.75 260 LEU A CA 1
ATOM 2022 C C . LEU A 1 260 ? 27.483 -2.574 -2.412 1.00 45.75 260 LEU A C 1
ATOM 2024 O O . LEU A 1 260 ? 27.948 -3.355 -1.588 1.00 45.75 260 LEU A O 1
ATOM 2028 N N . SER A 1 261 ? 27.621 -1.251 -2.276 1.00 40.88 261 SER A N 1
ATOM 2029 C CA . SER A 1 261 ? 28.446 -0.611 -1.233 1.00 40.88 261 SER A CA 1
ATOM 2030 C C . SER A 1 261 ? 27.645 0.088 -0.124 1.00 40.88 261 SER A C 1
ATOM 2032 O O . SER A 1 261 ? 28.227 0.750 0.734 1.00 40.88 261 SER A O 1
ATOM 2034 N N . SER A 1 262 ? 26.317 -0.077 -0.092 1.00 46.78 262 SER A N 1
ATOM 2035 C CA . SER A 1 262 ? 25.448 0.539 0.921 1.00 46.78 262 SER A CA 1
ATOM 2036 C C . SER A 1 262 ? 25.335 -0.319 2.201 1.00 46.78 262 SER A C 1
ATOM 2038 O O . SER A 1 262 ? 24.708 -1.378 2.163 1.00 46.78 262 SER A O 1
ATOM 2040 N N . PRO A 1 263 ? 25.840 0.133 3.369 1.00 40.34 263 PRO A N 1
ATOM 2041 C CA . PRO A 1 263 ? 25.793 -0.632 4.625 1.00 40.34 263 PRO A CA 1
ATOM 2042 C C . PRO A 1 263 ? 24.381 -0.783 5.225 1.00 40.34 263 PRO A C 1
ATOM 2044 O O . PRO A 1 263 ? 24.178 -1.591 6.126 1.00 40.34 263 PRO A O 1
ATOM 2047 N N . LEU A 1 264 ? 23.378 -0.058 4.715 1.00 44.22 264 LEU A N 1
ATOM 2048 C CA . LEU A 1 264 ? 21.984 -0.154 5.174 1.00 44.22 264 LEU A CA 1
ATOM 2049 C C . LEU A 1 264 ? 21.256 -1.420 4.694 1.00 44.22 264 LEU A C 1
ATOM 2051 O O . LEU A 1 264 ? 20.247 -1.790 5.285 1.00 44.22 264 LEU A O 1
ATOM 2055 N N . LEU A 1 265 ? 21.784 -2.115 3.680 1.00 42.09 265 LEU A N 1
ATOM 2056 C CA . LEU A 1 265 ? 21.348 -3.469 3.307 1.00 42.09 265 LEU A CA 1
ATOM 2057 C C . LEU A 1 265 ? 22.016 -4.564 4.161 1.00 42.09 265 LEU A C 1
ATOM 2059 O O . LEU A 1 265 ? 21.666 -5.730 4.025 1.00 42.09 265 LEU A O 1
ATOM 2063 N N . PHE A 1 266 ? 22.956 -4.200 5.042 1.00 42.81 266 PHE A N 1
ATOM 2064 C CA . PHE A 1 266 ? 23.786 -5.126 5.822 1.00 42.81 266 PHE A CA 1
ATOM 2065 C C . PHE A 1 266 ? 23.599 -5.006 7.341 1.00 42.81 266 PHE A C 1
ATOM 2067 O O . PHE A 1 266 ? 24.410 -5.548 8.091 1.00 42.81 266 PHE A O 1
ATOM 2074 N N . MET A 1 267 ? 22.553 -4.332 7.833 1.00 31.56 267 MET A N 1
ATOM 2075 C CA . MET A 1 267 ? 22.247 -4.406 9.265 1.00 31.56 267 MET A CA 1
ATOM 2076 C C . MET A 1 267 ? 21.511 -5.717 9.572 1.00 31.56 267 MET A C 1
ATOM 2078 O O . MET A 1 267 ? 20.377 -5.887 9.118 1.00 31.56 267 MET A O 1
ATOM 2082 N N . PRO A 1 268 ? 22.106 -6.648 10.346 1.00 34.22 268 PRO A N 1
ATOM 2083 C CA . PRO A 1 268 ? 21.337 -7.744 10.912 1.00 34.22 268 PRO A CA 1
ATOM 2084 C C . PRO A 1 268 ? 20.281 -7.171 11.871 1.00 34.22 268 PRO A C 1
ATOM 2086 O O . PRO A 1 268 ? 20.503 -6.104 12.457 1.00 34.22 268 PRO A O 1
ATOM 2089 N N . PRO A 1 269 ? 19.140 -7.857 12.064 1.00 36.41 269 PRO A N 1
ATOM 2090 C CA . PRO A 1 269 ? 18.180 -7.461 13.081 1.00 36.41 269 PRO A CA 1
ATOM 2091 C C . PRO A 1 269 ? 18.893 -7.414 14.434 1.00 36.41 269 PRO A C 1
ATOM 2093 O O . PRO A 1 269 ? 19.543 -8.379 14.842 1.00 36.41 269 PRO A O 1
ATOM 2096 N N . THR A 1 270 ? 18.799 -6.275 15.112 1.00 36.44 270 THR A N 1
ATOM 2097 C CA . THR A 1 270 ? 19.311 -6.098 16.468 1.00 36.44 270 THR A CA 1
ATOM 2098 C C . THR A 1 270 ? 18.697 -7.186 17.354 1.00 36.44 270 THR A C 1
ATOM 2100 O O . THR A 1 270 ? 17.468 -7.291 17.402 1.00 36.44 270 THR A O 1
ATOM 2103 N N . PRO A 1 271 ? 19.495 -8.018 18.047 1.00 34.44 271 PRO A N 1
ATOM 2104 C CA . PRO A 1 271 ? 18.938 -8.968 18.992 1.00 34.44 271 PRO A CA 1
ATOM 2105 C C . PRO A 1 271 ? 18.203 -8.193 20.084 1.00 34.44 271 PRO A C 1
ATOM 2107 O O . PRO A 1 271 ? 18.728 -7.214 20.620 1.00 34.44 271 PRO A O 1
ATOM 2110 N N . HIS A 1 272 ? 16.977 -8.626 20.381 1.00 35.53 272 HIS A N 1
ATOM 2111 C CA . HIS A 1 272 ? 16.187 -8.137 21.501 1.00 35.53 272 HIS A CA 1
ATOM 2112 C C . HIS A 1 272 ? 17.066 -8.061 22.754 1.00 35.53 272 HIS A C 1
ATOM 2114 O O . HIS A 1 272 ? 17.473 -9.087 23.297 1.00 35.53 272 HIS A O 1
ATOM 2120 N N . GLN A 1 273 ? 17.330 -6.846 23.237 1.00 29.66 273 GLN A N 1
ATOM 2121 C CA . GLN A 1 273 ? 17.682 -6.665 24.635 1.00 29.66 273 GLN A CA 1
ATOM 2122 C C . GLN A 1 273 ? 16.435 -7.021 25.443 1.00 29.66 273 GLN A C 1
ATOM 2124 O O . GLN A 1 273 ? 15.508 -6.227 25.578 1.00 29.66 273 GLN A O 1
ATOM 2129 N N . THR A 1 274 ? 16.394 -8.251 25.945 1.00 33.00 274 THR A N 1
ATOM 2130 C CA . THR A 1 274 ? 15.581 -8.613 27.102 1.00 33.00 274 THR A CA 1
ATOM 2131 C C . THR A 1 274 ? 16.040 -7.758 28.274 1.00 33.00 274 THR A C 1
ATOM 2133 O O . THR A 1 274 ? 17.070 -8.027 28.891 1.00 33.00 274 THR A O 1
ATOM 2136 N N . THR A 1 275 ? 15.288 -6.706 28.571 1.00 30.48 275 THR A N 1
ATOM 2137 C CA . THR A 1 275 ? 15.324 -6.045 29.871 1.00 30.48 275 THR A CA 1
ATOM 2138 C C . THR A 1 275 ? 14.819 -7.030 30.933 1.00 30.48 275 THR A C 1
ATOM 2140 O O . THR A 1 275 ? 13.762 -7.639 30.752 1.00 30.48 275 THR A O 1
ATOM 2143 N N . PRO A 1 276 ? 15.536 -7.222 32.054 1.00 28.53 276 PRO A N 1
ATOM 2144 C CA . PRO A 1 276 ? 15.055 -8.051 33.143 1.00 28.53 276 PRO A CA 1
ATOM 2145 C C . PRO A 1 276 ? 14.038 -7.234 33.945 1.00 28.53 276 PRO A C 1
ATOM 2147 O O . PRO A 1 276 ? 14.378 -6.308 34.675 1.00 28.53 276 PRO A O 1
ATOM 2150 N N . SER A 1 277 ? 12.760 -7.553 33.799 1.00 31.80 277 SER A N 1
ATOM 2151 C CA . SER A 1 277 ? 11.697 -7.060 34.680 1.00 31.80 277 SER A CA 1
ATOM 2152 C C . SER A 1 277 ? 10.860 -8.241 35.150 1.00 31.80 277 SER A C 1
ATOM 2154 O O . SER A 1 277 ? 9.674 -8.347 34.877 1.00 31.80 277 SER A O 1
ATOM 2156 N N . SER A 1 278 ? 11.519 -9.174 35.838 1.00 35.41 278 SER A N 1
ATOM 2157 C CA . SER A 1 278 ? 10.869 -10.300 36.518 1.00 35.41 278 SER A CA 1
ATOM 2158 C C . SER A 1 278 ? 11.633 -10.704 37.785 1.00 35.41 278 SER A C 1
ATOM 2160 O O . SER A 1 278 ? 11.922 -11.878 38.000 1.00 35.41 278 SER A O 1
ATOM 2162 N N . GLN A 1 279 ? 11.996 -9.725 38.621 1.00 35.28 279 GLN A N 1
ATOM 2163 C CA . GLN A 1 279 ? 12.584 -9.974 39.948 1.00 35.28 279 GLN A CA 1
ATOM 2164 C C . GLN A 1 279 ? 12.048 -9.061 41.068 1.00 35.28 279 GLN A C 1
ATOM 2166 O O . GLN A 1 279 ? 12.676 -8.932 42.111 1.00 35.28 279 GLN A O 1
ATOM 2171 N N . ILE A 1 280 ? 10.866 -8.452 40.902 1.00 34.72 280 ILE A N 1
ATOM 2172 C CA . ILE A 1 280 ? 10.259 -7.600 41.953 1.00 34.72 280 ILE A CA 1
ATOM 2173 C C . ILE A 1 280 ? 8.954 -8.191 42.525 1.00 34.72 280 ILE A C 1
ATOM 2175 O O . ILE A 1 280 ? 8.350 -7.619 43.423 1.00 34.72 280 ILE A O 1
ATOM 2179 N N . GLN A 1 281 ? 8.550 -9.400 42.123 1.00 35.06 281 GLN A N 1
ATOM 2180 C CA . GLN A 1 281 ? 7.303 -10.014 42.608 1.00 35.06 281 GLN A CA 1
ATOM 2181 C C . GLN A 1 281 ? 7.500 -11.335 43.363 1.00 35.06 281 GLN A C 1
ATOM 2183 O O . GLN A 1 281 ? 6.674 -12.236 43.272 1.00 35.06 281 GLN A O 1
ATOM 2188 N N . SER A 1 282 ? 8.584 -11.446 44.138 1.00 35.03 282 SER A N 1
ATOM 2189 C CA . SER A 1 282 ? 8.791 -12.573 45.064 1.00 35.03 282 SER A CA 1
ATOM 2190 C C . SER A 1 282 ? 9.220 -12.187 46.487 1.00 35.03 282 SER A C 1
ATOM 2192 O O . SER A 1 282 ? 9.454 -13.083 47.283 1.00 35.03 282 SER A O 1
ATOM 2194 N N . ASN A 1 283 ? 9.273 -10.896 46.849 1.00 32.88 283 ASN A N 1
ATOM 2195 C CA . ASN A 1 283 ? 9.722 -10.448 48.184 1.00 32.88 283 ASN A CA 1
ATOM 2196 C C . ASN A 1 283 ? 8.707 -9.578 48.954 1.00 32.88 283 ASN A C 1
ATOM 2198 O O . ASN A 1 283 ? 9.089 -8.816 49.836 1.00 32.88 283 ASN A O 1
ATOM 2202 N N . LEU A 1 284 ? 7.408 -9.690 48.662 1.00 32.84 284 LEU A N 1
ATOM 2203 C CA . LEU A 1 284 ? 6.364 -8.912 49.352 1.00 32.84 284 LEU A CA 1
ATOM 2204 C C . LEU A 1 284 ? 5.228 -9.784 49.904 1.00 32.84 284 LEU A C 1
ATOM 2206 O O . LEU A 1 284 ? 4.057 -9.426 49.846 1.00 32.84 284 LEU A O 1
ATOM 2210 N N . LEU A 1 285 ? 5.595 -10.945 50.451 1.00 37.09 285 LEU A N 1
ATOM 2211 C CA . LEU A 1 285 ? 4.707 -11.835 51.205 1.00 37.09 285 LEU A CA 1
ATOM 2212 C C . LEU A 1 285 ? 5.500 -12.564 52.302 1.00 37.09 285 LEU A C 1
ATOM 2214 O O . LEU A 1 285 ? 5.577 -13.784 52.327 1.00 37.09 285 LEU A O 1
ATOM 2218 N N . GLN A 1 286 ? 6.137 -11.799 53.194 1.00 37.22 286 GLN A N 1
ATOM 2219 C CA . GLN A 1 286 ? 6.622 -12.287 54.492 1.00 37.22 286 GLN A CA 1
ATOM 2220 C C . GLN A 1 286 ? 6.968 -11.107 55.411 1.00 37.22 286 GLN A C 1
ATOM 2222 O O . GLN A 1 286 ? 8.124 -10.773 55.648 1.00 37.22 286 GLN A O 1
ATOM 2227 N N . SER A 1 287 ? 5.938 -10.467 55.957 1.00 32.81 287 SER A N 1
ATOM 2228 C CA . SER A 1 287 ? 6.057 -9.700 57.197 1.00 32.81 287 SER A CA 1
ATOM 2229 C C . SER A 1 287 ? 4.821 -9.961 58.059 1.00 32.81 287 SER A C 1
ATOM 2231 O O . SER A 1 287 ? 3.758 -9.373 57.885 1.00 32.81 287 SER A O 1
ATOM 2233 N N . ASN A 1 288 ? 4.969 -10.921 58.973 1.00 36.72 288 ASN A N 1
ATOM 2234 C CA . ASN A 1 288 ? 4.067 -11.130 60.104 1.00 36.72 288 ASN A CA 1
ATOM 2235 C C . ASN A 1 288 ? 4.050 -9.877 60.997 1.00 36.72 288 ASN A C 1
ATOM 2237 O O . ASN A 1 288 ? 5.126 -9.346 61.284 1.00 36.72 288 ASN A O 1
ATOM 2241 N N . PRO A 1 289 ? 2.893 -9.454 61.533 1.00 40.16 289 PRO A N 1
ATOM 2242 C CA . PRO A 1 289 ? 2.859 -8.538 62.658 1.00 40.16 289 PRO A CA 1
ATOM 2243 C C . PRO A 1 289 ? 2.980 -9.322 63.973 1.00 40.16 289 PRO A C 1
ATOM 2245 O O . PRO A 1 289 ? 2.123 -10.127 64.329 1.00 40.16 289 PRO A O 1
ATOM 2248 N N . THR A 1 290 ? 4.050 -9.067 64.718 1.00 39.97 290 THR A N 1
ATOM 2249 C CA . THR A 1 290 ? 4.133 -9.340 66.157 1.00 39.97 290 THR A CA 1
ATOM 2250 C C . THR A 1 290 ? 3.485 -8.197 66.935 1.00 39.97 290 THR A C 1
ATOM 2252 O O . THR A 1 290 ? 3.952 -7.065 66.817 1.00 39.97 290 THR A O 1
ATOM 2255 N N . ASN A 1 291 ? 2.481 -8.485 67.769 1.00 35.09 291 ASN A N 1
ATOM 2256 C CA . ASN A 1 291 ? 2.369 -7.930 69.129 1.00 35.09 291 ASN A CA 1
ATOM 2257 C C . ASN A 1 291 ? 1.318 -8.697 69.965 1.00 35.09 291 ASN A C 1
ATOM 2259 O O . ASN A 1 291 ? 0.533 -9.444 69.384 1.00 35.09 291 ASN A O 1
ATOM 2263 N N . PRO A 1 292 ? 1.339 -8.618 71.311 1.00 50.16 292 PRO A N 1
ATOM 2264 C CA . PRO A 1 292 ? 1.319 -9.810 72.145 1.00 50.16 292 PRO A CA 1
ATOM 2265 C C . PRO A 1 292 ? 0.154 -9.806 73.156 1.00 50.16 292 PRO A C 1
ATOM 2267 O O . PRO A 1 292 ? -0.705 -8.927 73.166 1.00 50.16 292 PRO A O 1
ATOM 2270 N N . THR A 1 293 ? 0.245 -10.767 74.075 1.00 42.75 293 THR A N 1
ATOM 2271 C CA . THR A 1 293 ? -0.322 -10.810 75.435 1.00 42.75 293 THR A CA 1
ATOM 2272 C C . THR A 1 293 ? -1.778 -11.256 75.624 1.00 42.75 293 THR A C 1
ATOM 2274 O O . THR A 1 293 ? -2.730 -10.493 75.507 1.00 42.75 293 THR A O 1
ATOM 2277 N N . ASN A 1 294 ? -1.849 -12.533 76.017 1.00 35.38 294 ASN A N 1
ATOM 2278 C CA . ASN A 1 294 ? -2.774 -13.207 76.938 1.00 35.38 294 ASN A CA 1
ATOM 2279 C C . ASN A 1 294 ? -3.162 -12.379 78.186 1.00 35.38 294 ASN A C 1
ATOM 2281 O O . ASN A 1 294 ? -2.470 -11.416 78.534 1.00 35.38 294 ASN A O 1
ATOM 2285 N N . PRO A 1 295 ? -4.222 -12.789 78.905 1.00 56.34 295 PRO A N 1
ATOM 2286 C CA . PRO A 1 295 ? -4.081 -13.829 79.943 1.00 56.34 295 PRO A CA 1
ATOM 2287 C C . PRO A 1 295 ? -4.596 -15.215 79.540 1.00 56.34 295 PRO A C 1
ATOM 2289 O O . PRO A 1 295 ? -5.688 -15.305 78.942 1.00 56.34 295 PRO A O 1
#

Organism: Monilinia fructicola (NCBI:txid38448)

pLDDT: mean 72.14, std 24.15, range [24.67, 97.12]

InterPro domains:
  IPR003695 Ppx/GppA phosphatase, N-terminal [PF02541] (17-91)
  IPR043129 ATPase, nucleotide binding domain [SSF53067] (8-91)
  IPR050273 GppA/Ppx guanosine pentaphosphate hydrolase [PTHR30005] (14-199)
  IPR057512 RTG2, C-terminal domain [PF23566] (119-198)

Foldseek 3Di:
DPCCPDPDPVPPALDLQQEKDFPVSLPPLVVVLVCLVPDPDDDRPDDPVNSVCSVVVSVVSVVVCVVPVPGGMDTGAPDDDVVVVVLVVDDPVVNPDDPLVVDDAPLVVPPPPPDPPPSQVVLLVLLVLVLVLDDPPQPVNVLSPSSLSSSLSRHLPHPVVDDLVVQLVCLQCCCHPNPVPSDPPHHPVSSNVSSVLSSVSSVLVVVVVVVVPDPPPDDDDDDDDDDDDDDDDDDDDDDDDDPPPDPPVVSSVSSSVVSVPDCVSVDDPDPDPPDDPPDPPPPPPDDDDDDDDDD

Radius of gyration: 30.25 Å; chains: 1; bounding box: 65×71×124 Å